Protein 1PKH (pdb70)

Organism: Methanocaldococcus jannaschii (strain ATCC 43067 / DSM 2661 / JAL-1 / JCM 10045 / NBRC 100440) (NCBI:txid243232)

Sequence (357 aa):
MILSDKDIIDYVTSKRIIIKPFNKDFVGPCSYDVTLGDEFIIYDDEVYDLSKELNYKRIKIKNSILVCPLNYNLTEEKINYFKEKYNVDYVVEGGVLGTTNEYIELPNDISAQYQGRSSLGRVFLTSHQTAGWIDAGFKGKITLEIVAFDKPVILYKNQRIGQLIFSKLLSPADVGYSERKTMILSDKDIIDYVTSKRIIIKPFNKDFVGPCSYDVTLGDEFIIYDDEVYDLSKELNYKRIKIKNSILVCPLNYNLTEEKINYFKEKYNVDYVVEGGVLGTTNEYIELPNDISAQYQGRSSLGRVFLTSHQTAGWIDAGFKGKITLEIVAFDKPVILYKNQRIGQLIFSKLLSPADV

InterPro domains:
  IPR011962 dCTP deaminase [MF_00146] (1-196)
  IPR011962 dCTP deaminase [PF22769] (2-168)
  IPR011962 dCTP deaminase [TIGR02274] (2-195)
  IPR033704 dUTPase, trimeric [cd07557] (96-166)
  IPR036157 dUTPase-like superfamily [G3DSA:2.70.40.10] (1-175)
  IPR036157 dUTPase-like superfamily [SSF51283] (1-173)

Foldseek 3Di:
DWDALVRVVVCCVVVQKPKPPDDSVQHDGGWGWWWWAQKKKDFDDPDDDPVDDTHIDMDGWPKKEKEFEPPPDDDPVVFVVCCVPVVGRYYDYHKMKTWTPIKMFAAQFKKKAKFWDPVCVVQQWGQDDDRRIDHGGDTTIDMTIIHHDDGIDMDTHTHGTIIIIMDTHPDGDPSPDDDDDD/DWDALVRVVVCCVVVQKPKPPDDSVQHDGGWGFWWWAQKKKAFDDPDDDVVDDTHIDMDGFDWKEKEFEAPPPDDPVNQVVCCVVVVGDYYYYFKMKTWTPIWMFHAQFKKKAKFWDPVCVVQQWGFDPDRGIDHHGDTTIDITIIHHDDGIDMDTHTDGTIIIIMDTHPDGDPD

CATH classification: 2.70.40.10

GO terms:
  GO:0033973 dCTP deaminase (dUMP-forming) activity (F, EXP)

B-factor: mean 23.16, std 14.3, range [9.72, 116.01]

Solvent-accessible surface area: 20310 Å² total; per-residue (Å²): 183,99,6,36,62,160,54,0,41,86,20,24,106,70,145,109,1,24,7,106,78,67,54,138,106,25,27,20,108,64,19,0,25,0,11,0,2,38,73,1,40,38,80,84,54,176,102,131,63,123,79,121,124,23,90,98,103,133,23,134,1,144,75,4,0,6,0,0,18,124,116,68,114,35,70,135,127,71,49,88,92,13,84,149,114,100,126,6,23,89,12,18,55,3,50,3,34,6,38,0,44,1,47,0,45,8,29,69,24,0,16,0,44,3,80,29,76,93,62,19,37,203,68,114,5,39,2,42,94,99,73,7,131,25,116,13,24,34,101,0,100,9,74,0,56,0,27,1,122,84,138,31,17,47,0,105,73,81,40,88,0,1,26,0,23,0,21,64,58,184,68,99,35,93,61,5,57,40,85,104,120,175,182,104,6,39,52,160,54,0,77,88,20,24,103,69,146,108,1,25,9,125,91,74,61,151,100,30,26,20,110,62,18,0,28,0,10,0,2,36,54,2,34,30,74,60,64,176,102,137,54,154,97,132,149,46,76,90,50,97,1,86,3,103,82,4,0,5,0,0,20,123,117,73,115,34,77,80,91,43,46,22,74,12,66,127,44,74,118,7,22,35,12,13,57,3,50,3,36,6,31,0,42,3,69,0,46,9,29,70,24,0,15,0,43,3,86,25,88,66,38,17,39,171,73,110,5,41,2,39,90,94,73,7,137,20,114,11,24,66,136,14,108,9,75,0,45,0,28,2,124,79,142,35,15,46,0,116,72,82,32,90,0,0,30,0,27,0,18,70,57,182,68,91,36,145,136

Nearest PDB structures (foldseek):
  1pkh-assembly1_A  TM=1.006E+00  e=1.462E-35  Methanocaldococcus jannaschii
  2hxd-assembly1_A  TM=9.697E-01  e=2.148E-31  Methanocaldococcus jannaschii
  3gf0-assembly1_A  TM=9.667E-01  e=1.439E-29  Methanocaldococcus jannaschii
  4xjc-assembly2_D  TM=8.526E-01  e=1.540E-14  Halalkalibacterium halodurans C-125
  4xjc-assembly2_F  TM=8.675E-01  e=6.965E-14  Halalkalibacterium halodurans C-125

Radius of gyration: 27.19 Å; Cα contacts (8 Å, |Δi|>4): 817; chains: 2; bounding box: 79×61×50 Å

Secondary structure (DSSP, 8-state):
-BPPHHHHHHHHHTTSSEEES--GGGB-SS-EEEEB-SEEEEE--SS--TTSPPPEEEEE-SSEEEEEPTT----HHHHHHHHHHH--SEEEES-EEEEEEEEEE--TTEEEEEEE-HHHHTTTEES-SS--EE-TT-EEEEEEEEEESSS-EEEETT-EEEEEEEEE-SS----SEEEE--/-BPPHHHHHHHHHTTSSEEES--GGGEETTEEEEEB-SEEEEE-SSS--TTSPPPEEEEEESSEEEEEPTT----HHHHHHHHHHH--SEEEES-EEEEEEEEEE--TTEEEEEEE-HHHHTTTEES-SS--EE-TT-EEEEEEEEEESSS-EEEETT-EEEEEEEEE-SS----

Structure (mmCIF, N/CA/C/O backbone):
data_1PKH
#
_entry.id   1PKH
#
_cell.length_a   110.700
_cell.length_b   110.700
_cell.length_c   110.700
_cell.angle_alpha   90.00
_cell.angle_beta   90.00
_cell.angle_gamma   90.00
#
_symmetry.space_group_name_H-M   'P 21 3'
#
loop_
_entity.id
_entity.type
_entity.pdbx_description
1 polymer 'Bifunctional deaminase/diphosphatase'
2 non-polymer 1,2-ETHANEDIOL
3 water water
#
loop_
_atom_site.group_PDB
_atom_site.id
_atom_site.type_symbol
_atom_site.label_atom_id
_atom_site.label_alt_id
_atom_site.label_comp_id
_atom_site.label_asym_id
_atom_site.label_entity_id
_atom_site.label_seq_id
_atom_site.pdbx_PDB_ins_code
_atom_site.Cartn_x
_atom_site.Cartn_y
_atom_site.Cartn_z
_atom_site.occupancy
_atom_site.B_iso_or_equiv
_atom_site.auth_seq_id
_atom_site.auth_comp_id
_atom_site.auth_asym_id
_atom_site.auth_atom_id
_atom_site.pdbx_PDB_model_num
ATOM 1 N N . MET A 1 1 ? 31.176 79.371 26.481 1.00 21.81 1 MET A N 1
ATOM 2 C CA . MET A 1 1 ? 30.513 78.141 26.869 1.00 16.65 1 MET A CA 1
ATOM 3 C C . MET A 1 1 ? 30.490 78.090 28.404 1.00 15.06 1 MET A C 1
ATOM 4 O O . MET A 1 1 ? 31.455 78.412 29.103 1.00 14.94 1 MET A O 1
ATOM 9 N N . ILE A 1 2 ? 29.347 77.663 28.906 1.00 12.09 2 ILE A N 1
ATOM 10 C CA . ILE A 1 2 ? 29.101 77.610 30.347 1.00 12.38 2 ILE A CA 1
ATOM 11 C C . ILE A 1 2 ? 29.623 76.299 30.914 1.00 10.87 2 ILE A C 1
ATOM 12 O O . ILE A 1 2 ? 29.356 75.219 30.368 1.00 11.95 2 ILE A O 1
ATOM 17 N N . LEU A 1 3 ? 30.375 76.369 32.000 1.00 9.94 3 LEU A N 1
ATOM 18 C CA . LEU A 1 3 ? 30.880 75.156 32.632 1.00 11.72 3 LEU A CA 1
ATOM 19 C C . LEU A 1 3 ? 29.751 74.301 33.207 1.00 11.17 3 LEU A C 1
ATOM 20 O O . LEU A 1 3 ? 28.856 74.756 33.898 1.00 11.19 3 LEU A O 1
ATOM 25 N N . SER A 1 4 ? 29.771 73.003 32.861 1.00 10.45 4 SER A N 1
ATOM 26 C CA . SER A 1 4 ? 28.908 72.070 33.524 1.00 10.52 4 SER A CA 1
ATOM 27 C C . SER A 1 4 ? 29.423 71.640 34.909 1.00 12.19 4 SER A C 1
ATOM 28 O O . SER A 1 4 ? 30.543 71.968 35.299 1.00 11.75 4 SER A O 1
ATOM 31 N N . ASP A 1 5 ? 28.565 70.886 35.616 1.00 11.92 5 ASP A N 1
ATOM 32 C CA . ASP A 1 5 ? 28.995 70.287 36.889 1.00 13.25 5 ASP A CA 1
ATOM 33 C C . ASP A 1 5 ? 30.373 69.620 36.809 1.00 11.71 5 ASP A C 1
ATOM 34 O O . ASP A 1 5 ? 31.230 69.762 37.675 1.00 13.05 5 ASP A O 1
ATOM 39 N N . LYS A 1 6 ? 30.591 68.830 35.743 1.00 13.09 6 LYS A N 1
ATOM 40 C CA . LYS A 1 6 ? 31.804 68.052 35.523 1.00 16.18 6 LYS A CA 1
ATOM 41 C C . LYS A 1 6 ? 32.999 68.995 35.454 1.00 11.70 6 LYS A C 1
ATOM 42 O O . LYS A 1 6 ? 34.064 68.778 36.025 1.00 13.08 6 LYS A O 1
ATOM 48 N N . ASP A 1 7 ? 32.832 70.118 34.759 1.00 11.67 7 ASP A N 1
ATOM 49 C CA . ASP A 1 7 ? 33.863 71.119 34.577 1.00 10.20 7 ASP A CA 1
ATOM 50 C C . ASP A 1 7 ? 34.155 71.846 35.873 1.00 10.85 7 ASP A C 1
ATOM 51 O O . ASP A 1 7 ? 35.301 72.100 36.258 1.00 12.37 7 ASP A O 1
ATOM 56 N N . ILE A 1 8 ? 33.076 72.268 36.582 1.00 11.59 8 ILE A N 1
ATOM 57 C CA . ILE A 1 8 ? 33.279 72.931 37.861 1.00 11.97 8 ILE A CA 1
ATOM 58 C C . ILE A 1 8 ? 34.105 72.049 38.796 1.00 12.06 8 ILE A C 1
ATOM 59 O O . ILE A 1 8 ? 35.048 72.520 39.424 1.00 12.56 8 ILE A O 1
ATOM 64 N N . ILE A 1 9 ? 33.746 70.766 38.877 1.00 12.58 9 ILE A N 1
ATOM 65 C CA . ILE A 1 9 ? 34.511 69.889 39.751 1.00 12.53 9 ILE A CA 1
ATOM 66 C C . ILE A 1 9 ? 35.949 69.791 39.320 1.00 12.40 9 ILE A C 1
ATOM 67 O O . ILE A 1 9 ? 36.860 69.851 40.147 1.00 13.69 9 ILE A O 1
ATOM 72 N N . ASP A 1 10 ? 36.219 69.649 38.035 1.00 12.53 10 ASP A N 1
ATOM 73 C CA . ASP A 1 10 ? 37.598 69.612 37.550 1.00 13.21 10 ASP A CA 1
ATOM 74 C C . ASP A 1 10 ? 38.384 70.861 37.918 1.00 12.22 10 ASP A C 1
ATOM 75 O O . ASP A 1 10 ? 39.513 70.812 38.442 1.00 12.71 10 ASP A O 1
ATOM 80 N N . TYR A 1 11 ? 37.811 72.038 37.658 1.00 10.82 11 TYR A N 1
ATOM 81 C CA . TYR A 1 11 ? 38.523 73.268 37.883 1.00 11.35 11 TYR A CA 1
ATOM 82 C C . TYR A 1 11 ? 38.727 73.508 39.370 1.00 11.90 11 TYR A C 1
ATOM 83 O O . TYR A 1 11 ? 39.727 74.102 39.725 1.00 12.51 11 TYR A O 1
ATOM 92 N N . VAL A 1 12 ? 37.807 73.091 40.214 1.00 11.18 12 VAL A N 1
ATOM 93 C CA . VAL A 1 12 ? 38.056 73.211 41.661 1.00 12.01 12 VAL A CA 1
ATOM 94 C C . VAL A 1 12 ? 39.121 72.224 42.101 1.00 12.35 12 VAL A C 1
ATOM 95 O O . VAL A 1 12 ? 39.994 72.585 42.903 1.00 14.03 12 VAL A O 1
ATOM 99 N N . THR A 1 13 ? 39.088 71.004 41.589 1.00 11.21 13 THR A N 1
ATOM 100 C CA . THR A 1 13 ? 40.080 69.999 41.970 1.00 12.43 13 THR A CA 1
ATOM 101 C C . THR A 1 13 ? 41.490 70.447 41.689 1.00 12.68 13 THR A C 1
ATOM 102 O O . THR A 1 13 ? 42.417 70.281 42.511 1.00 15.88 13 THR A O 1
ATOM 106 N N . SER A 1 14 ? 41.751 71.055 40.552 1.00 11.41 14 SER A N 1
ATOM 107 C CA . SER A 1 14 ? 43.084 71.497 40.155 1.00 13.23 14 SER A CA 1
ATOM 108 C C . SER A 1 14 ? 43.417 72.900 40.618 1.00 13.21 14 SER A C 1
ATOM 109 O O . SER A 1 14 ? 44.488 73.425 40.296 1.00 14.34 14 SER A O 1
ATOM 112 N N . LYS A 1 15 ? 42.518 73.525 41.383 1.00 12.67 15 LYS A N 1
ATOM 113 C CA . LYS A 1 15 ? 42.748 74.877 41.883 1.00 14.32 15 LYS A CA 1
ATOM 114 C C . LYS A 1 15 ? 42.801 75.944 40.803 1.00 12.54 15 LYS A C 1
ATOM 115 O O . LYS A 1 15 ? 43.320 77.042 40.981 1.00 16.38 15 LYS A O 1
ATOM 121 N N . ARG A 1 16 ? 42.180 75.656 39.656 1.00 11.67 16 ARG A N 1
ATOM 122 C CA . ARG A 1 16 ? 41.985 76.673 38.628 1.00 10.98 16 ARG A CA 1
ATOM 123 C C . ARG A 1 16 ? 40.923 77.684 39.040 1.00 12.37 16 ARG A C 1
ATOM 124 O O . ARG A 1 16 ? 41.094 78.877 38.810 1.00 14.08 16 ARG A O 1
ATOM 132 N N . ILE A 1 17 ? 39.851 77.180 39.679 1.00 13.09 17 ILE A N 1
ATOM 133 C CA . ILE A 1 17 ? 38.881 78.055 40.334 1.00 12.20 17 ILE A CA 1
ATOM 134 C C . ILE A 1 17 ? 38.944 77.722 41.825 1.00 13.04 17 ILE A C 1
ATOM 135 O O . ILE A 1 17 ? 38.741 76.564 42.179 1.00 14.24 17 ILE A O 1
ATOM 140 N N . ILE A 1 18 ? 39.226 78.744 42.620 1.00 12.37 18 ILE A N 1
ATOM 141 C CA . ILE A 1 18 ? 39.216 78.569 44.071 1.00 13.65 18 ILE A CA 1
ATOM 142 C C . ILE A 1 18 ? 37.823 78.853 44.594 1.00 12.12 18 ILE A C 1
ATOM 143 O O . ILE A 1 18 ? 37.216 79.875 44.229 1.00 12.04 18 ILE A O 1
ATOM 148 N N . ILE A 1 19 ? 37.285 78.012 45.455 1.00 12.54 19 ILE A N 1
ATOM 149 C CA . ILE A 1 19 ? 36.041 78.245 46.189 1.00 12.90 19 ILE A CA 1
ATOM 150 C C . ILE A 1 19 ? 36.277 77.793 47.637 1.00 15.08 19 ILE A C 1
ATOM 151 O O . ILE A 1 19 ? 36.526 76.598 47.829 1.00 15.55 19 ILE A O 1
ATOM 156 N N . LYS A 1 20 ? 36.201 78.722 48.590 1.00 14.04 20 LYS A N 1
ATOM 157 C CA . LYS A 1 20 ? 36.507 78.431 49.992 1.00 13.40 20 LYS A CA 1
ATOM 158 C C . LYS A 1 20 ? 35.396 78.982 50.857 1.00 12.73 20 LYS A C 1
ATOM 159 O O . LYS A 1 20 ? 35.179 80.204 50.847 1.00 15.52 20 LYS A O 1
ATOM 165 N N . PRO A 1 21 ? 34.642 78.200 51.625 1.00 14.58 21 PRO A N 1
ATOM 166 C CA . PRO A 1 21 ? 34.625 76.744 51.654 1.00 14.50 21 PRO A CA 1
ATOM 167 C C . PRO A 1 21 ? 33.967 76.179 50.411 1.00 15.23 21 PRO A C 1
ATOM 168 O O . PRO A 1 21 ? 33.098 76.861 49.834 1.00 17.14 21 PRO A O 1
ATOM 172 N N . PHE A 1 22 ? 34.308 74.998 49.988 1.00 15.07 22 PHE A N 1
ATOM 173 C CA . PHE A 1 22 ? 33.737 74.245 48.909 1.00 14.11 22 PHE A CA 1
ATOM 174 C C . PHE A 1 22 ? 32.876 73.096 49.444 1.00 19.07 22 PHE A C 1
ATOM 175 O O . PHE A 1 22 ? 33.323 72.339 50.319 1.00 17.47 22 PHE A O 1
ATOM 183 N N . ASN A 1 23 ? 31.689 72.978 48.905 1.00 15.24 23 ASN A N 1
ATOM 184 C CA . ASN A 1 23 ? 30.769 71.900 49.209 1.00 15.13 23 ASN A CA 1
ATOM 185 C C . ASN A 1 23 ? 30.387 71.210 47.913 1.00 15.61 23 ASN A C 1
ATOM 186 O O . ASN A 1 23 ? 29.759 71.844 47.055 1.00 15.05 23 ASN A O 1
ATOM 191 N N . LYS A 1 24 ? 30.734 69.945 47.736 1.00 17.58 24 LYS A N 1
ATOM 192 C CA . LYS A 1 24 ? 30.470 69.325 46.446 1.00 16.30 24 LYS A CA 1
ATOM 193 C C . LYS A 1 24 ? 28.982 69.184 46.178 1.00 17.65 24 LYS A C 1
ATOM 194 O O . LYS A 1 24 ? 28.585 69.153 45.002 1.00 16.63 24 LYS A O 1
ATOM 200 N N . ASP A 1 25 ? 28.149 69.157 47.234 1.00 15.83 25 ASP A N 1
ATOM 201 C CA . ASP A 1 25 ? 26.724 69.049 46.987 1.00 16.64 25 ASP A CA 1
ATOM 202 C C . ASP A 1 25 ? 26.084 70.348 46.543 1.00 14.87 25 ASP A C 1
ATOM 203 O O . ASP A 1 25 ? 24.909 70.404 46.210 1.00 17.18 25 ASP A O 1
ATOM 208 N N . PHE A 1 26 ? 26.882 71.436 46.461 1.00 13.96 26 PHE A N 1
ATOM 209 C CA . PHE A 1 26 ? 26.397 72.705 45.967 1.00 12.62 26 PHE A CA 1
ATOM 210 C C . PHE A 1 26 ? 26.652 72.881 44.457 1.00 11.89 26 PHE A C 1
ATOM 211 O O . PHE A 1 26 ? 26.232 73.888 43.866 1.00 12.66 26 PHE A O 1
ATOM 219 N N . VAL A 1 27 ? 27.291 71.893 43.825 1.00 12.32 27 VAL A N 1
ATOM 220 C CA . VAL A 1 27 ? 27.489 71.903 42.385 1.00 12.65 27 VAL A CA 1
ATOM 221 C C . VAL A 1 27 ? 26.203 71.479 41.687 1.00 12.99 27 VAL A C 1
ATOM 222 O O . VAL A 1 27 ? 25.789 70.324 41.833 1.00 15.35 27 VAL A O 1
ATOM 226 N N . GLY A 1 28 ? 25.572 72.354 40.912 1.00 12.46 28 GLY A N 1
ATOM 227 C CA . GLY A 1 28 ? 24.449 72.003 40.094 1.00 13.61 28 GLY A CA 1
ATOM 228 C C . GLY A 1 28 ? 24.840 71.690 38.682 1.00 12.69 28 GLY A C 1
ATOM 229 O O . GLY A 1 28 ? 26.005 71.603 38.349 1.00 12.96 28 GLY A O 1
ATOM 230 N N . PRO A 1 29 ? 23.859 71.455 37.800 1.00 11.33 29 PRO A N 1
ATOM 231 C CA . PRO A 1 29 ? 24.154 71.073 36.418 1.00 11.03 29 PRO A CA 1
ATOM 232 C C . PRO A 1 29 ? 25.073 72.027 35.710 1.00 12.35 29 PRO A C 1
ATOM 233 O O . PRO A 1 29 ? 25.933 71.620 34.924 1.00 13.84 29 PRO A O 1
ATOM 237 N N . CYS A 1 30 ? 24.919 73.320 35.998 1.00 12.83 30 CYS A N 1
ATOM 238 C CA . CYS A 1 30 ? 25.794 74.335 35.366 1.00 12.22 30 CYS A CA 1
ATOM 239 C C . CYS A 1 30 ? 25.957 75.571 36.214 1.00 10.49 30 CYS A C 1
ATOM 240 O O . CYS A 1 30 ? 26.012 76.689 35.719 1.00 12.68 30 CYS A O 1
ATOM 243 N N . SER A 1 31 ? 26.095 75.388 37.511 1.00 11.80 31 SER A N 1
ATOM 244 C CA . SER A 1 31 ? 26.327 76.474 38.443 1.00 10.69 31 SER A CA 1
ATOM 245 C C . SER A 1 31 ? 26.784 75.940 39.791 1.00 11.97 31 SER A C 1
ATOM 246 O O . SER A 1 31 ? 26.781 74.745 40.021 1.00 13.29 31 SER A O 1
ATOM 249 N N . TYR A 1 32 ? 27.204 76.841 40.666 1.00 12.34 32 TYR A N 1
ATOM 250 C CA . TYR A 1 32 ? 27.644 76.528 42.012 1.00 11.52 32 TYR A CA 1
ATOM 251 C C . TYR A 1 32 ? 26.854 77.374 43.015 1.00 10.85 32 TYR A C 1
ATOM 252 O O . TYR A 1 32 ? 26.885 78.589 42.913 1.00 11.76 32 TYR A O 1
ATOM 261 N N . ASP A 1 33 ? 26.176 76.812 43.982 1.00 10.80 33 ASP A N 1
ATOM 262 C CA . ASP A 1 33 ? 25.392 77.584 44.937 1.00 10.87 33 ASP A CA 1
ATOM 263 C C . ASP A 1 33 ? 26.309 78.214 46.006 1.00 13.08 33 ASP A C 1
ATOM 264 O O . ASP A 1 33 ? 27.219 77.564 46.480 1.00 14.50 33 ASP A O 1
ATOM 269 N N . VAL A 1 34 ? 26.007 79.434 46.372 1.00 11.82 34 VAL A N 1
ATOM 270 C CA . VAL A 1 34 ? 26.687 80.181 47.408 1.00 13.16 34 VAL A CA 1
ATOM 271 C C . VAL A 1 34 ? 25.672 80.503 48.514 1.00 13.76 34 VAL A C 1
ATOM 272 O O . VAL A 1 34 ? 24.469 80.404 48.291 1.00 12.80 34 VAL A O 1
ATOM 276 N N . THR A 1 35 ? 26.215 80.824 49.693 1.00 13.04 35 THR A N 1
ATOM 277 C CA . THR A 1 35 ? 25.433 80.935 50.904 1.00 11.43 35 THR A CA 1
ATOM 278 C C . THR A 1 35 ? 25.662 82.283 51.568 1.00 12.28 35 THR A C 1
ATOM 279 O O . THR A 1 35 ? 26.644 83.001 51.413 1.00 13.24 35 THR A O 1
ATOM 283 N N . LEU A 1 36 ? 24.638 82.667 52.327 1.00 13.78 36 LEU A N 1
ATOM 284 C CA . LEU A 1 36 ? 24.555 83.981 52.936 1.00 13.45 36 LEU A CA 1
ATOM 285 C C . LEU A 1 36 ? 25.332 84.103 54.233 1.00 13.68 36 LEU A C 1
ATOM 286 O O . LEU A 1 36 ? 25.083 83.343 55.180 1.00 15.91 36 LEU A O 1
ATOM 291 N N . GLY A 1 37 ? 26.250 85.036 54.338 1.00 13.40 37 GLY A N 1
ATOM 292 C CA . GLY A 1 37 ? 27.014 85.290 55.539 1.00 14.92 37 GLY A CA 1
ATOM 293 C C . GLY A 1 37 ? 26.145 85.950 56.607 1.00 18.98 37 GLY A C 1
ATOM 294 O O . GLY A 1 37 ? 25.064 86.468 56.335 1.00 15.49 37 GLY A O 1
ATOM 295 N N . ASP A 1 38 ? 26.654 85.952 57.846 1.00 17.45 38 ASP A N 1
ATOM 296 C CA . ASP A 1 38 ? 25.892 86.595 58.910 1.00 15.28 38 ASP A CA 1
ATOM 297 C C . ASP A 1 38 ? 26.207 88.080 59.070 1.00 16.40 38 ASP A C 1
ATOM 298 O O . ASP A 1 38 ? 25.619 88.718 59.963 1.00 19.62 38 ASP A O 1
ATOM 303 N N . GLU A 1 39 ? 27.060 88.721 58.301 1.00 16.24 39 GLU A N 1
ATOM 304 C CA . GLU A 1 39 ? 27.296 90.142 58.463 1.00 18.15 39 GLU A CA 1
ATOM 305 C C . GLU A 1 39 ? 26.698 90.990 57.343 1.00 18.18 39 GLU A C 1
ATOM 306 O O . GLU A 1 39 ? 26.768 90.635 56.170 1.00 17.40 39 GLU A O 1
ATOM 312 N N . PHE A 1 40 ? 26.136 92.114 57.718 1.00 17.77 40 PHE A N 1
ATOM 313 C CA . PHE A 1 40 ? 25.397 93.006 56.850 1.00 15.83 40 PHE A CA 1
ATOM 314 C C . PHE A 1 40 ? 25.830 94.439 57.100 1.00 19.36 40 PHE A C 1
ATOM 315 O O . PHE A 1 40 ? 26.242 94.736 58.235 1.00 22.25 40 PHE A O 1
ATOM 323 N N . ILE A 1 41 ? 25.704 95.259 56.068 1.00 18.80 41 ILE A N 1
ATOM 324 C CA . ILE A 1 41 ? 25.975 96.701 56.158 1.00 17.28 41 ILE A CA 1
ATOM 325 C C . ILE A 1 41 ? 24.757 97.485 55.756 1.00 19.27 41 ILE A C 1
ATOM 326 O O . ILE A 1 41 ? 24.099 97.177 54.749 1.00 19.61 41 ILE A O 1
ATOM 331 N N . ILE A 1 42 ? 24.408 98.507 56.531 1.00 19.52 42 ILE A N 1
ATOM 332 C CA . ILE A 1 42 ? 23.330 99.427 56.251 1.00 20.60 42 ILE A CA 1
ATOM 333 C C . ILE A 1 42 ? 23.929 100.839 56.189 1.00 18.25 42 ILE A C 1
ATOM 334 O O . ILE A 1 42 ? 24.587 101.232 57.154 1.00 23.07 42 ILE A O 1
ATOM 339 N N . TYR A 1 43 ? 23.704 101.528 55.087 1.00 19.51 43 TYR A N 1
ATOM 340 C CA . TYR A 1 43 ? 24.279 102.869 54.948 1.00 17.66 43 TYR A CA 1
ATOM 341 C C . TYR A 1 43 ? 23.494 103.848 55.827 1.00 20.18 43 TYR A C 1
ATOM 342 O O . TYR A 1 43 ? 22.297 103.666 56.084 1.00 22.36 43 TYR A O 1
ATOM 351 N N . ASP A 1 44 ? 24.197 104.881 56.251 1.00 20.06 44 ASP A N 1
ATOM 352 C CA . ASP A 1 44 ? 23.548 105.956 56.997 1.00 29.84 44 ASP A CA 1
ATOM 353 C C . ASP A 1 44 ? 23.866 107.307 56.380 1.00 24.53 44 ASP A C 1
ATOM 354 O O . ASP A 1 44 ? 24.721 108.051 56.890 1.00 32.61 44 ASP A O 1
ATOM 359 N N . ASP A 1 45 ? 23.249 107.657 55.262 1.00 21.84 45 ASP A N 1
ATOM 360 C CA . ASP A 1 45 ? 23.604 108.911 54.589 1.00 23.99 45 ASP A CA 1
ATOM 361 C C . ASP A 1 45 ? 22.325 109.371 53.902 1.00 23.87 45 ASP A C 1
ATOM 362 O O . ASP A 1 45 ? 21.503 108.540 53.513 1.00 23.53 45 ASP A O 1
ATOM 367 N N . GLU A 1 46 ? 22.190 110.688 53.795 1.00 20.33 46 GLU A N 1
ATOM 368 C CA . GLU A 1 46 ? 21.016 111.224 53.135 1.00 20.83 46 GLU A CA 1
ATOM 369 C C . GLU A 1 46 ? 21.011 110.985 51.640 1.00 21.46 46 GLU A C 1
ATOM 370 O O . GLU A 1 46 ? 19.969 110.705 51.031 1.00 20.99 46 GLU A O 1
ATOM 376 N N . VAL A 1 47 ? 22.188 111.132 51.032 1.00 18.50 47 VAL A N 1
ATOM 377 C CA . VAL A 1 47 ? 22.355 110.816 49.614 1.00 15.84 47 VAL A CA 1
ATOM 378 C C . VAL A 1 47 ? 23.693 110.086 49.467 1.00 17.27 47 VAL A C 1
ATOM 379 O O . VAL A 1 47 ? 24.596 110.143 50.303 1.00 19.83 47 VAL A O 1
ATOM 383 N N . TYR A 1 48 ? 23.738 109.322 48.361 1.00 17.17 48 TYR A N 1
ATOM 384 C CA . TYR A 1 48 ? 24.974 108.594 48.049 1.00 16.03 48 TYR A CA 1
ATOM 385 C C . TYR A 1 48 ? 25.740 109.319 46.972 1.00 16.46 48 TYR A C 1
ATOM 386 O O . TYR A 1 48 ? 25.326 109.379 45.802 1.00 16.11 48 TYR A O 1
ATOM 395 N N . ASP A 1 49 ? 26.858 109.895 47.431 1.00 18.67 49 ASP A N 1
ATOM 396 C CA . ASP A 1 49 ? 27.805 110.551 46.531 1.00 19.83 49 ASP A CA 1
ATOM 397 C C . ASP A 1 49 ? 29.071 109.692 46.448 1.00 15.71 49 ASP A C 1
ATOM 398 O O . ASP A 1 49 ? 29.750 109.620 47.488 1.00 19.70 49 ASP A O 1
ATOM 403 N N . LEU A 1 50 ? 29.312 109.069 45.308 1.00 17.59 50 LEU A N 1
ATOM 404 C CA . LEU A 1 50 ? 30.394 108.113 45.174 1.00 19.75 50 LEU A CA 1
ATOM 405 C C . LEU A 1 50 ? 31.769 108.804 45.326 1.00 17.14 50 LEU A C 1
ATOM 406 O O . LEU A 1 50 ? 32.735 108.063 45.560 1.00 15.85 50 LEU A O 1
ATOM 411 N N . SER A 1 51 ? 31.843 110.114 45.234 1.00 18.53 51 SER A N 1
ATOM 412 C CA . SER A 1 51 ? 33.120 110.793 45.537 1.00 17.12 51 SER A CA 1
ATOM 413 C C . SER A 1 51 ? 33.531 110.615 46.976 1.00 17.30 51 SER A C 1
ATOM 414 O O . SER A 1 51 ? 34.741 110.772 47.299 1.00 15.70 51 SER A O 1
ATOM 417 N N . LYS A 1 52 ? 32.604 110.273 47.865 1.00 16.97 52 LYS A N 1
ATOM 418 C CA . LYS A 1 52 ? 32.869 110.071 49.270 1.00 15.76 52 LYS A CA 1
ATOM 419 C C . LYS A 1 52 ? 32.960 108.612 49.725 1.00 17.11 52 LYS A C 1
ATOM 420 O O . LYS A 1 52 ? 32.495 107.697 49.052 1.00 17.66 52 LYS A O 1
ATOM 426 N N . GLU A 1 53 ? 33.534 108.398 50.887 1.00 16.66 53 GLU A N 1
ATOM 427 C CA . GLU A 1 53 ? 33.415 107.160 51.618 1.00 19.58 53 GLU A CA 1
ATOM 428 C C . GLU A 1 53 ? 32.049 107.199 52.317 1.00 21.10 53 GLU A C 1
ATOM 429 O O . GLU A 1 53 ? 31.840 108.093 53.155 1.00 20.60 53 GLU A O 1
ATOM 435 N N . LEU A 1 54 ? 31.134 106.288 52.013 1.00 18.98 54 LEU A N 1
ATOM 436 C CA . LEU A 1 54 ? 29.825 106.410 52.660 1.00 21.57 54 LEU A CA 1
ATOM 437 C C . LEU A 1 54 ? 29.895 105.961 54.108 1.00 19.70 54 LEU A C 1
ATOM 438 O O . LEU A 1 54 ? 30.662 105.124 54.554 1.00 23.55 54 LEU A O 1
ATOM 443 N N . ASN A 1 55 ? 29.021 106.594 54.899 1.00 20.30 55 ASN A N 1
ATOM 444 C CA . ASN A 1 55 ? 28.843 106.179 56.282 1.00 20.04 55 ASN A CA 1
ATOM 445 C C . ASN A 1 55 ? 27.925 104.961 56.382 1.00 16.99 55 ASN A C 1
ATOM 446 O O . ASN A 1 55 ? 26.937 104.859 55.653 1.00 19.21 55 ASN A O 1
ATOM 451 N N . TYR A 1 56 ? 28.211 104.048 57.280 1.00 21.38 56 TYR A N 1
ATOM 452 C CA . TYR A 1 56 ? 27.415 102.824 57.390 1.00 22.11 56 TYR A CA 1
ATOM 453 C C . TYR A 1 56 ? 27.447 102.252 58.801 1.00 24.01 56 TYR A C 1
ATOM 454 O O . TYR A 1 56 ? 28.279 102.668 59.604 1.00 30.22 56 TYR A O 1
ATOM 463 N N . LYS A 1 57 ? 26.557 101.292 59.016 1.00 25.71 57 LYS A N 1
ATOM 464 C CA . LYS A 1 57 ? 26.541 100.469 60.217 1.00 33.66 57 LYS A CA 1
ATOM 465 C C . LYS A 1 57 ? 26.812 99.018 59.823 1.00 27.89 57 LYS A C 1
ATOM 466 O O . LYS A 1 57 ? 26.250 98.620 58.785 1.00 26.35 57 LYS A O 1
ATOM 472 N N . ARG A 1 58 ? 27.582 98.290 60.610 1.00 25.85 58 ARG A N 1
ATOM 473 C CA . ARG A 1 58 ? 27.722 96.853 60.421 1.00 25.75 58 ARG A CA 1
ATOM 474 C C . ARG A 1 58 ? 26.845 96.123 61.445 1.00 37.11 58 ARG A C 1
ATOM 475 O O . ARG A 1 58 ? 26.681 96.485 62.620 1.00 33.72 58 ARG A O 1
ATOM 483 N N . ILE A 1 59 ? 26.220 95.034 61.018 1.00 24.20 59 ILE A N 1
ATOM 484 C CA . ILE A 1 59 ? 25.486 94.211 61.973 1.00 26.97 59 ILE A CA 1
ATOM 485 C C . ILE A 1 59 ? 25.854 92.748 61.723 1.00 31.52 59 ILE A C 1
ATOM 486 O O . ILE A 1 59 ? 26.256 92.400 60.615 1.00 22.20 59 ILE A O 1
ATOM 491 N N . LYS A 1 60 ? 25.728 91.946 62.772 1.00 24.31 60 LYS A N 1
ATOM 492 C CA . LYS A 1 60 ? 25.880 90.494 62.677 1.00 21.42 60 LYS A CA 1
ATOM 493 C C . LYS A 1 60 ? 24.675 89.813 63.291 1.00 24.05 60 LYS A C 1
ATOM 494 O O . LYS A 1 60 ? 24.344 90.010 64.467 1.00 27.72 60 LYS A O 1
ATOM 500 N N . ILE A 1 61 ? 23.979 89.006 62.487 1.00 19.04 61 ILE A N 1
ATOM 501 C CA . ILE A 1 61 ? 22.823 88.297 62.970 1.00 18.78 61 ILE A CA 1
ATOM 502 C C . ILE A 1 61 ? 23.228 86.951 63.562 1.00 23.61 61 ILE A C 1
ATOM 503 O O . ILE A 1 61 ? 24.106 86.245 63.063 1.00 21.22 61 ILE A O 1
ATOM 508 N N . LYS A 1 62 ? 22.520 86.604 64.655 1.00 21.85 62 LYS A N 1
ATOM 509 C CA . LYS A 1 62 ? 22.795 85.273 65.190 1.00 27.34 62 LYS A CA 1
ATOM 510 C C . LYS A 1 62 ? 22.127 84.210 64.323 1.00 19.49 62 LYS A C 1
ATOM 511 O O . LYS A 1 62 ? 22.696 83.148 64.148 1.00 23.81 62 LYS A O 1
ATOM 517 N N . ASN A 1 63 ? 20.936 84.493 63.760 1.00 18.80 63 ASN A N 1
ATOM 518 C CA . ASN A 1 63 ? 20.346 83.481 62.872 1.00 25.08 63 ASN A CA 1
ATOM 519 C C . ASN A 1 63 ? 19.549 84.038 61.686 1.00 19.92 63 ASN A C 1
ATOM 520 O O . ASN A 1 63 ? 19.602 83.435 60.594 1.00 20.00 63 ASN A O 1
ATOM 525 N N . SER A 1 64 ? 18.820 85.116 61.816 1.00 16.69 64 SER A N 1
ATOM 526 C CA . SER A 1 64 ? 17.895 85.500 60.750 1.00 17.58 64 SER A CA 1
ATOM 527 C C . SER A 1 64 ? 17.601 86.981 60.760 1.00 18.72 64 SER A C 1
ATOM 528 O O . SER A 1 64 ? 17.716 87.673 61.775 1.00 19.45 64 SER A O 1
ATOM 531 N N . ILE A 1 65 ? 17.203 87.495 59.583 1.00 16.99 65 ILE A N 1
ATOM 532 C CA . ILE A 1 65 ? 16.946 88.905 59.346 1.00 14.99 65 ILE A CA 1
ATOM 533 C C . ILE A 1 65 ? 15.656 89.044 58.552 1.00 15.94 65 ILE A C 1
ATOM 534 O O . ILE A 1 65 ? 15.403 88.251 57.654 1.00 15.81 65 ILE A O 1
ATOM 539 N N . LEU A 1 66 ? 14.797 90.017 58.867 1.00 15.72 66 LEU A N 1
ATOM 540 C CA . LEU A 1 66 ? 13.639 90.351 58.081 1.00 16.26 66 LEU A CA 1
ATOM 541 C C . LEU A 1 66 ? 13.964 91.569 57.217 1.00 16.49 66 LEU A C 1
ATOM 542 O O . LEU A 1 66 ? 14.294 92.625 57.763 1.00 17.88 66 LEU A O 1
ATOM 547 N N . VAL A 1 67 ? 13.924 91.415 55.901 1.00 13.69 67 VAL A N 1
ATOM 548 C CA . VAL A 1 67 ? 14.194 92.496 54.965 1.00 14.68 67 VAL A CA 1
ATOM 549 C C . VAL A 1 67 ? 12.892 92.999 54.370 1.00 13.54 67 VAL A C 1
ATOM 550 O O . VAL A 1 67 ? 12.174 92.303 53.667 1.00 14.03 67 VAL A O 1
ATOM 554 N N . CYS A 1 68 ? 12.585 94.270 54.652 1.00 17.03 68 CYS A N 1
ATOM 555 C CA . CYS A 1 68 ? 11.333 94.906 54.284 1.00 15.92 68 CYS A CA 1
ATOM 556 C C . CYS A 1 68 ? 11.558 95.811 53.068 1.00 16.19 68 CYS A C 1
ATOM 557 O O . CYS A 1 68 ? 12.675 96.371 52.966 1.00 15.18 68 CYS A O 1
ATOM 560 N N . PRO A 1 69 ? 10.548 95.951 52.220 1.00 14.19 69 PRO A N 1
ATOM 561 C CA . PRO A 1 69 ? 10.652 96.903 51.109 1.00 16.94 69 PRO A CA 1
ATOM 562 C C . PRO A 1 69 ? 10.911 98.305 51.655 1.00 17.56 69 PRO A C 1
ATOM 563 O O . PRO A 1 69 ? 10.628 98.643 52.795 1.00 18.22 69 PRO A O 1
ATOM 567 N N . LEU A 1 70 ? 11.503 99.133 50.801 1.00 18.36 70 LEU A N 1
ATOM 568 C CA . LEU A 1 70 ? 11.676 100.536 51.053 1.00 19.16 70 LEU 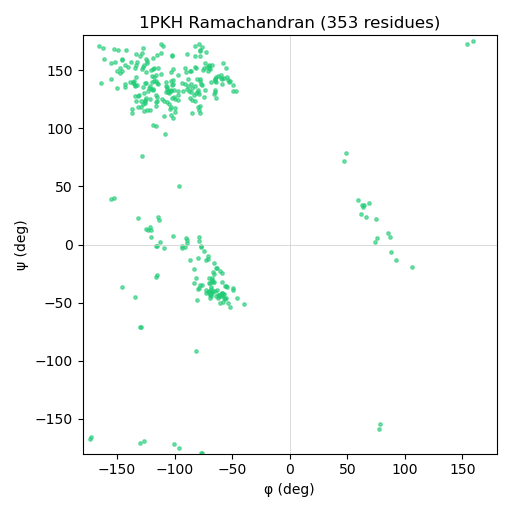A CA 1
ATOM 569 C C . LEU A 1 70 ? 10.322 101.189 51.386 1.00 24.10 70 LEU A C 1
ATOM 570 O O . LEU A 1 70 ? 9.313 100.790 50.822 1.00 22.18 70 LEU A O 1
ATOM 575 N N . ASN A 1 71 ? 10.383 102.148 52.299 1.00 25.67 71 ASN A N 1
ATOM 576 C CA . ASN A 1 71 ? 9.217 102.948 52.676 1.00 27.72 71 ASN A CA 1
ATOM 577 C C . ASN A 1 71 ? 8.233 102.048 53.413 1.00 31.29 71 ASN A C 1
ATOM 578 O O . ASN A 1 71 ? 7.014 102.139 53.288 1.00 30.27 71 ASN A O 1
ATOM 583 N N . TYR A 1 72 ? 8.791 101.117 54.197 1.00 33.42 72 TYR A N 1
ATOM 584 C CA . TYR A 1 72 ? 7.892 100.230 54.955 1.00 30.45 72 TYR A CA 1
ATOM 585 C C . TYR A 1 72 ? 7.537 100.922 56.264 1.00 38.35 72 TYR A C 1
ATOM 586 O O . TYR A 1 72 ? 6.609 100.542 56.981 1.00 55.63 72 TYR A O 1
ATOM 595 N N . ASN A 1 73 ? 8.287 101.971 56.567 1.00 46.35 73 ASN A N 1
ATOM 596 C CA . ASN A 1 73 ? 8.164 102.834 57.726 1.00 43.15 73 ASN A CA 1
ATOM 597 C C . ASN A 1 73 ? 8.063 102.015 59.018 1.00 45.65 73 ASN A C 1
ATOM 598 O O . ASN A 1 73 ? 6.972 101.837 59.559 1.00 47.28 73 ASN A O 1
ATOM 603 N N . LEU A 1 74 ? 9.241 101.578 59.423 1.00 37.90 74 LEU A N 1
ATOM 604 C CA . LEU A 1 74 ? 9.517 100.758 60.583 1.00 31.12 74 LEU A CA 1
ATOM 605 C C . LEU A 1 74 ? 9.670 101.554 61.866 1.00 41.54 74 LEU A C 1
ATOM 606 O O . LEU A 1 74 ? 10.609 102.318 62.074 1.00 57.27 74 LEU A O 1
ATOM 611 N N . THR A 1 75 ? 8.721 101.363 62.773 1.00 40.14 75 THR A N 1
ATOM 612 C CA . THR A 1 75 ? 8.869 102.015 64.072 1.00 38.63 75 THR A CA 1
ATOM 613 C C . THR A 1 75 ? 9.351 100.963 65.060 1.00 43.44 75 THR A C 1
ATOM 614 O O . THR A 1 75 ? 9.212 99.766 64.776 1.00 43.98 75 THR A O 1
ATOM 618 N N . GLU A 1 76 ? 9.896 101.409 66.186 1.00 39.25 76 GLU A N 1
ATOM 619 C CA . GLU A 1 76 ? 10.293 100.491 67.246 1.00 35.50 76 GLU A CA 1
ATOM 620 C C . GLU A 1 76 ? 9.149 99.535 67.554 1.00 39.06 76 GLU A C 1
ATOM 621 O O . GLU A 1 76 ? 9.265 98.337 67.816 1.00 38.18 76 GLU A O 1
ATOM 627 N N . GLU A 1 77 ? 7.906 100.032 67.507 1.00 36.85 77 GLU A N 1
ATOM 628 C CA . GLU A 1 77 ? 6.832 99.081 67.829 1.00 41.29 77 GLU A CA 1
ATOM 629 C C . GLU A 1 77 ? 6.696 97.987 66.766 1.00 31.56 77 GLU A C 1
ATOM 630 O O . GLU A 1 77 ? 6.509 96.833 67.147 1.00 30.76 77 GLU A O 1
ATOM 636 N N . LYS A 1 78 ? 6.774 98.285 65.483 1.00 36.63 78 LYS A N 1
ATOM 637 C CA . LYS A 1 78 ? 6.669 97.332 64.390 1.00 29.41 78 LYS A CA 1
ATOM 638 C C . LYS A 1 78 ? 7.874 96.395 64.420 1.00 23.07 78 LYS A C 1
ATOM 639 O O . LYS A 1 78 ? 7.695 95.199 64.221 1.00 26.70 78 LYS A O 1
ATOM 645 N N . ILE A 1 79 ? 9.046 96.937 64.715 1.00 25.18 79 ILE A N 1
ATOM 646 C CA . ILE A 1 79 ? 10.225 96.084 64.819 1.00 27.38 79 ILE A CA 1
ATOM 647 C C . ILE A 1 79 ? 10.046 95.055 65.915 1.00 32.25 79 ILE A C 1
ATOM 648 O O . ILE A 1 79 ? 10.245 93.859 65.722 1.00 26.46 79 ILE A O 1
ATOM 653 N N . ASN A 1 80 ? 9.649 95.495 67.113 1.00 27.19 80 ASN A N 1
ATOM 654 C CA . ASN A 1 80 ? 9.485 94.442 68.121 1.00 24.40 80 ASN A CA 1
ATOM 655 C C . ASN A 1 80 ? 8.371 93.467 67.809 1.00 26.24 80 ASN A C 1
ATOM 656 O O . ASN A 1 80 ? 8.392 92.283 68.141 1.00 28.59 80 ASN A O 1
ATOM 661 N N . TYR A 1 81 ? 7.337 93.972 67.150 1.00 28.50 81 TYR A N 1
ATOM 662 C CA . TYR A 1 81 ? 6.277 93.107 66.661 1.00 26.13 81 TYR A CA 1
ATOM 663 C C . TYR A 1 81 ? 6.836 91.947 65.839 1.00 28.61 81 TYR A C 1
ATOM 664 O O . TYR A 1 81 ? 6.548 90.764 66.040 1.00 26.87 81 TYR A O 1
ATOM 673 N N . PHE A 1 82 ? 7.643 92.315 64.836 1.00 24.98 82 PHE A N 1
ATOM 674 C CA . PHE A 1 82 ? 8.157 91.304 63.917 1.00 24.90 82 PHE A CA 1
ATOM 675 C C . PHE A 1 82 ? 9.139 90.376 64.612 1.00 19.15 82 PHE A C 1
ATOM 676 O O . PHE A 1 82 ? 9.220 89.179 64.411 1.00 23.81 82 PHE A O 1
ATOM 684 N N . LYS A 1 83 ? 9.942 90.990 65.486 1.00 24.96 83 LYS A N 1
ATOM 685 C CA . LYS A 1 83 ? 10.962 90.198 66.180 1.00 25.25 83 LYS A CA 1
ATOM 686 C C . LYS A 1 83 ? 10.268 89.146 67.024 1.00 24.18 83 LYS A C 1
ATOM 687 O O . LYS A 1 83 ? 10.620 87.978 67.081 1.00 25.08 83 LYS A O 1
ATOM 693 N N . GLU A 1 84 ? 9.206 89.621 67.686 1.00 29.36 84 GLU A N 1
ATOM 694 C CA . GLU A 1 84 ? 8.501 88.685 68.564 1.00 32.47 84 GLU A CA 1
ATOM 695 C C . GLU A 1 84 ? 7.806 87.618 67.738 1.00 35.16 84 GLU A C 1
ATOM 696 O O . GLU A 1 84 ? 7.853 86.422 68.024 1.00 38.51 84 GLU A O 1
ATOM 702 N N . LYS A 1 85 ? 7.151 88.047 66.662 1.00 28.15 85 LYS A N 1
ATOM 703 C CA . LYS A 1 85 ? 6.280 87.099 65.965 1.00 26.42 85 LYS A CA 1
ATOM 704 C C . LYS A 1 85 ? 7.055 86.135 65.100 1.00 26.58 85 LYS A C 1
ATOM 705 O O . LYS A 1 85 ? 6.734 84.961 64.890 1.00 25.20 85 LYS A O 1
ATOM 711 N N . TYR A 1 86 ? 8.150 86.652 64.513 1.00 28.38 86 TYR A N 1
ATOM 712 C CA . TYR A 1 86 ? 8.815 85.777 63.534 1.00 27.29 86 TYR A CA 1
ATOM 713 C C . TYR A 1 86 ? 10.179 85.334 64.017 1.00 23.92 86 TYR A C 1
ATOM 714 O O . TYR A 1 86 ? 10.912 84.629 63.312 1.00 27.58 86 TYR A O 1
ATOM 723 N N . ASN A 1 87 ? 10.551 85.747 65.217 1.00 24.25 87 ASN A N 1
ATOM 724 C CA . ASN A 1 87 ? 11.819 85.355 65.822 1.00 22.53 87 ASN A CA 1
ATOM 725 C C . ASN A 1 87 ? 13.052 85.746 65.019 1.00 26.53 87 ASN A C 1
ATOM 726 O O . ASN A 1 87 ? 13.996 84.961 64.970 1.00 29.79 87 ASN A O 1
ATOM 731 N N . VAL A 1 88 ? 13.037 86.930 64.408 1.00 23.49 88 VAL A N 1
ATOM 732 C CA . VAL A 1 88 ? 14.189 87.429 63.658 1.00 22.49 88 VAL A CA 1
ATOM 733 C C . VAL A 1 88 ? 15.091 88.256 64.571 1.00 25.04 88 VAL A C 1
ATOM 734 O O . VAL A 1 88 ? 14.621 88.846 65.556 1.00 26.85 88 VAL A O 1
ATOM 738 N N . ASP A 1 89 ? 16.376 88.317 64.286 1.00 22.87 89 ASP A N 1
ATOM 739 C CA . ASP A 1 89 ? 17.354 89.060 65.079 1.00 25.84 89 ASP A CA 1
ATOM 740 C C . ASP A 1 89 ? 17.392 90.544 64.761 1.00 23.66 89 ASP A C 1
ATOM 741 O O . ASP A 1 89 ? 17.733 91.360 65.636 1.00 24.77 89 ASP A O 1
ATOM 746 N N . TYR A 1 90 ? 17.053 90.879 63.527 1.00 18.76 90 TYR A N 1
ATOM 747 C CA . TYR A 1 90 ? 17.115 92.235 63.013 1.00 21.23 90 TYR A CA 1
ATOM 748 C C . TYR A 1 90 ? 16.009 92.462 61.986 1.00 24.01 90 TYR A C 1
ATOM 749 O O . TYR A 1 90 ? 15.677 91.506 61.281 1.00 20.23 90 TYR A O 1
ATOM 758 N N . VAL A 1 91 ? 15.487 93.685 61.916 1.00 21.02 91 VAL A N 1
ATOM 759 C CA . VAL A 1 91 ? 14.484 94.093 60.951 1.00 18.17 91 VAL A CA 1
ATOM 760 C C . VAL A 1 91 ? 14.967 95.316 60.203 1.00 23.19 91 VAL A C 1
ATOM 761 O O . VAL A 1 91 ? 15.259 96.314 60.853 1.00 27.56 91 VAL A O 1
ATOM 765 N N . VAL A 1 92 ? 15.079 95.260 58.895 1.00 20.25 92 VAL A N 1
ATOM 766 C CA . VAL A 1 92 ? 15.587 96.418 58.170 1.00 20.15 92 VAL A CA 1
ATOM 767 C C . VAL A 1 92 ? 14.660 96.742 57.022 1.00 19.65 92 VAL A C 1
ATOM 768 O O . VAL A 1 92 ? 13.847 95.885 56.624 1.00 18.46 92 VAL A O 1
ATOM 772 N N . GLU A 1 93 ? 14.748 97.952 56.481 1.00 19.48 93 GLU A N 1
ATOM 773 C CA . GLU A 1 93 ? 13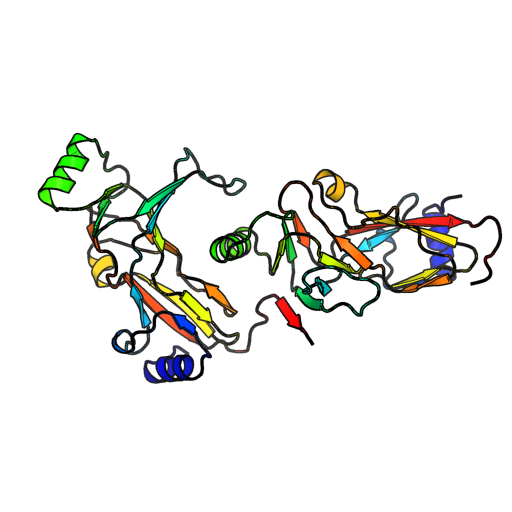.952 98.279 55.301 1.00 17.73 93 GLU A CA 1
ATOM 774 C C . GLU A 1 93 ? 14.893 98.843 54.230 1.00 17.98 93 GLU A C 1
ATOM 775 O O . GLU A 1 93 ? 15.944 99.410 54.512 1.00 24.65 93 GLU A O 1
ATOM 781 N N . GLY A 1 94 ? 14.485 98.660 52.975 1.00 18.31 94 GLY A N 1
ATOM 782 C CA . GLY A 1 94 ? 15.319 99.207 51.915 1.00 17.80 94 GLY A CA 1
ATOM 783 C C . GLY A 1 94 ? 16.534 98.326 51.676 1.00 18.16 94 GLY A C 1
ATOM 784 O O . GLY A 1 94 ? 16.530 97.135 51.996 1.00 18.64 94 GLY A O 1
ATOM 785 N N . GLY A 1 95 ? 17.566 98.886 51.088 1.00 14.93 95 GLY A N 1
ATOM 786 C CA . GLY A 1 95 ? 18.703 98.116 50.657 1.00 15.19 95 GLY A CA 1
ATOM 787 C C . GLY A 1 95 ? 19.600 97.751 51.816 1.00 19.17 95 GLY A C 1
ATOM 788 O O . GLY A 1 95 ? 19.876 98.556 52.707 1.00 17.81 95 GLY A O 1
ATOM 789 N N . VAL A 1 96 ? 20.076 96.508 51.806 1.00 15.62 96 VAL A N 1
ATOM 790 C CA . VAL A 1 96 ? 21.056 96.046 52.786 1.00 16.73 96 VAL A CA 1
ATOM 791 C C . VAL A 1 96 ? 22.131 95.292 52.013 1.00 13.93 96 VAL A C 1
ATOM 792 O O . VAL A 1 96 ? 21.809 94.528 51.097 1.00 14.98 96 VAL A O 1
ATOM 796 N N . LEU A 1 97 ? 23.378 95.538 52.357 1.00 15.62 97 LEU A N 1
ATOM 797 C CA . LEU A 1 97 ? 24.473 94.800 51.763 1.00 15.33 97 LEU A CA 1
ATOM 798 C C . LEU A 1 97 ? 24.772 93.580 52.621 1.00 14.40 97 LEU A C 1
ATOM 799 O O . LEU A 1 97 ? 24.833 93.627 53.851 1.00 17.00 97 LEU A O 1
ATOM 804 N N . GLY A 1 98 ? 25.021 92.475 51.957 1.00 15.38 98 GLY A N 1
ATOM 805 C CA . GLY A 1 98 ? 25.489 91.250 52.596 1.00 13.59 98 GLY A CA 1
ATOM 806 C C . GLY A 1 98 ? 26.690 90.730 51.854 1.00 14.84 98 GLY A C 1
ATOM 807 O O . GLY A 1 98 ? 27.260 91.421 51.004 1.00 15.91 98 GLY A O 1
ATOM 808 N N . THR A 1 99 ? 27.082 89.519 52.220 1.00 14.79 99 THR A N 1
ATOM 809 C CA . THR A 1 99 ? 28.261 88.877 51.615 1.00 15.41 99 THR A CA 1
ATOM 810 C C . THR A 1 99 ? 28.018 87.403 51.527 1.00 15.82 99 THR A C 1
ATOM 811 O O . THR A 1 99 ? 27.290 86.801 52.328 1.00 16.99 99 THR A O 1
ATOM 815 N N . THR A 1 100 ? 28.600 86.738 50.517 1.00 13.14 100 THR A N 1
ATOM 816 C CA . THR A 1 100 ? 28.623 85.296 50.530 1.00 13.71 100 THR A CA 1
ATOM 817 C C . THR A 1 100 ? 29.567 84.800 51.619 1.00 13.65 100 THR A C 1
ATOM 818 O O . THR A 1 100 ? 30.522 85.477 52.022 1.00 14.42 100 THR A O 1
ATOM 822 N N . ASN A 1 101 ? 29.331 83.591 52.130 1.00 12.96 101 ASN A N 1
ATOM 823 C CA . ASN A 1 101 ? 30.373 82.964 52.902 1.00 13.29 101 ASN A CA 1
ATOM 824 C C . ASN A 1 101 ? 31.596 82.592 52.051 1.00 16.25 101 ASN A C 1
ATOM 825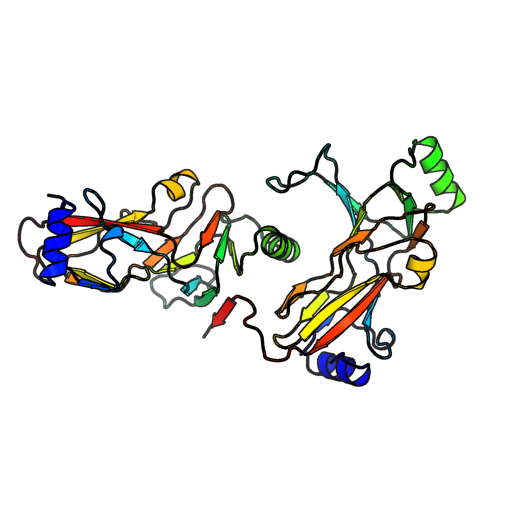 O O . ASN A 1 101 ? 32.727 82.565 52.539 1.00 16.12 101 ASN A O 1
ATOM 830 N N . GLU A 1 102 ? 31.328 82.274 50.788 1.00 13.76 102 GLU A N 1
ATOM 831 C CA . GLU A 1 102 ? 32.334 81.754 49.897 1.00 14.56 102 GLU A CA 1
ATOM 832 C C . GLU A 1 102 ? 33.229 82.865 49.335 1.00 12.91 102 GLU A C 1
ATOM 833 O O . GLU A 1 102 ? 32.716 83.903 48.893 1.00 13.80 102 GLU A O 1
ATOM 839 N N . TYR A 1 103 ? 34.528 82.617 49.381 1.00 12.76 103 TYR A N 1
ATOM 840 C CA . TYR A 1 103 ? 35.625 83.310 48.767 1.00 11.59 103 TYR A CA 1
ATOM 841 C C . TYR A 1 103 ? 36.008 82.601 47.473 1.00 11.35 103 TYR A C 1
ATOM 842 O O . TYR A 1 103 ? 36.181 81.380 47.505 1.00 12.89 103 TYR A O 1
ATOM 851 N N . ILE A 1 104 ? 36.108 83.337 46.378 1.00 11.28 104 ILE A N 1
ATOM 852 C CA . ILE A 1 104 ? 36.473 82.709 45.111 1.00 10.96 104 ILE A CA 1
ATOM 853 C C . ILE A 1 104 ? 37.702 83.367 44.504 1.00 12.64 104 ILE A C 1
ATOM 854 O O . ILE A 1 104 ? 38.064 84.519 44.780 1.00 12.43 104 ILE A O 1
ATOM 859 N N . GLU A 1 105 ? 38.403 82.608 43.648 1.00 12.18 105 GLU A N 1
ATOM 860 C CA . GLU A 1 105 ? 39.394 83.136 42.740 1.00 12.35 105 GLU A CA 1
ATOM 861 C C . GLU A 1 105 ? 39.127 82.578 41.338 1.00 11.82 105 GLU A C 1
ATOM 862 O O . GLU A 1 105 ? 38.991 81.347 41.204 1.00 13.60 105 GLU A O 1
ATOM 868 N N . LEU A 1 106 ? 39.057 83.481 40.394 1.00 12.23 106 LEU A N 1
ATOM 869 C CA . LEU A 1 106 ? 38.840 83.125 38.993 1.00 13.02 106 LEU A CA 1
ATOM 870 C C . LEU A 1 106 ? 40.160 83.210 38.220 1.00 12.31 106 LEU A C 1
ATOM 871 O O . LEU A 1 106 ? 40.898 84.183 38.394 1.00 14.78 106 LEU A O 1
ATOM 876 N N . PRO A 1 107 ? 40.418 82.247 37.371 1.00 11.36 107 PRO A N 1
ATOM 877 C CA . PRO A 1 107 ? 41.612 82.290 36.531 1.00 10.95 107 PRO A CA 1
ATOM 878 C C . PRO A 1 107 ? 41.433 83.265 35.383 1.00 12.27 107 PRO A C 1
ATOM 879 O O . PRO A 1 107 ? 40.403 83.947 35.252 1.00 13.11 107 PRO A O 1
ATOM 883 N N . ASN A 1 108 ? 42.455 83.389 34.521 1.00 10.69 108 ASN A N 1
ATOM 884 C CA . ASN A 1 108 ? 42.375 84.352 33.449 1.00 12.05 108 ASN A CA 1
ATOM 885 C C . ASN A 1 108 ? 41.524 83.882 32.269 1.00 11.48 108 ASN A C 1
ATOM 886 O O . ASN A 1 108 ? 41.382 84.650 31.302 1.00 12.54 108 ASN A O 1
ATOM 891 N N . ASP A 1 109 ? 40.913 82.716 32.340 1.00 11.85 109 ASP A N 1
ATOM 892 C CA . ASP A 1 109 ? 40.130 82.190 31.213 1.00 11.57 109 ASP A CA 1
ATOM 893 C C . ASP A 1 109 ? 38.690 81.928 31.614 1.00 11.08 109 ASP A C 1
ATOM 894 O O . ASP A 1 109 ? 37.985 81.235 30.874 1.00 11.17 109 ASP A O 1
ATOM 899 N N . ILE A 1 110 ? 38.266 82.460 32.737 1.00 10.23 110 ILE A N 1
ATOM 900 C CA . ILE A 1 110 ? 36.907 82.269 33.220 1.00 11.60 110 ILE A CA 1
ATOM 901 C C . ILE A 1 110 ? 36.304 83.577 33.701 1.00 11.28 110 ILE A C 1
ATOM 902 O O . ILE A 1 110 ? 36.989 84.283 34.461 1.00 12.52 110 ILE A O 1
ATOM 907 N N . SER A 1 111 ? 35.062 83.865 33.375 1.00 11.58 111 SER A N 1
ATOM 908 C CA . SER A 1 111 ? 34.274 84.901 34.042 1.00 10.21 111 SER A CA 1
ATOM 909 C C . SER A 1 111 ? 33.091 84.208 34.688 1.00 11.52 111 SER A C 1
ATOM 910 O O . SER A 1 111 ? 32.645 83.161 34.255 1.00 15.49 111 SER A O 1
ATOM 913 N N . ALA A 1 112 ? 32.575 84.775 35.763 1.00 11.12 112 ALA A N 1
ATOM 914 C CA . ALA A 1 112 ? 31.442 84.208 36.474 1.00 10.61 112 ALA A CA 1
ATOM 915 C C . ALA A 1 112 ? 30.349 85.241 36.582 1.00 11.93 112 ALA A C 1
ATOM 916 O O . ALA A 1 112 ? 30.614 86.453 36.681 1.00 13.20 112 ALA A O 1
ATOM 918 N N . GLN A 1 113 ? 29.111 84.776 36.579 1.00 12.13 113 GLN A N 1
ATOM 919 C CA . GLN A 1 113 ? 27.947 85.620 36.828 1.00 12.28 113 GLN A CA 1
ATOM 920 C C . GLN A 1 113 ? 27.281 85.153 38.110 1.00 11.57 113 GLN A C 1
ATOM 921 O O . GLN A 1 113 ? 26.946 83.979 38.248 1.00 11.69 113 GLN A O 1
ATOM 927 N N . TYR A 1 114 ? 27.060 86.075 39.048 1.00 10.93 114 TYR A N 1
ATOM 928 C CA . TYR A 1 114 ? 26.250 85.774 40.221 1.00 10.16 114 TYR A CA 1
ATOM 929 C C . TYR A 1 114 ? 24.802 86.006 39.857 1.00 11.06 114 TYR A C 1
ATOM 930 O O . TYR A 1 114 ? 24.448 87.034 39.286 1.00 12.50 114 TYR A O 1
ATOM 939 N N . GLN A 1 115 ? 23.916 85.117 40.289 1.00 10.82 115 GLN A N 1
ATOM 940 C CA . GLN A 1 115 ? 22.483 85.338 40.284 1.00 12.44 115 GLN A CA 1
ATOM 941 C C . GLN A 1 115 ? 21.825 84.910 41.594 1.00 13.97 115 GLN A C 1
ATOM 942 O O . GLN A 1 115 ? 22.147 83.886 42.190 1.00 12.28 115 GLN A O 1
ATOM 948 N N . GLY A 1 116 ? 20.867 85.711 42.029 1.00 12.61 116 GLY A N 1
ATOM 949 C CA . GLY A 1 116 ? 20.105 85.351 43.207 1.00 11.81 116 GLY A CA 1
ATOM 950 C C . GLY A 1 116 ? 19.214 84.154 42.874 1.00 12.29 116 GLY A C 1
ATOM 951 O O . GLY A 1 116 ? 18.767 83.950 41.752 1.00 12.97 116 GLY A O 1
ATOM 952 N N . ARG A 1 117 ? 18.947 83.384 43.905 1.00 11.46 117 ARG A N 1
ATOM 953 C CA . ARG A 1 117 ? 18.237 82.140 43.637 1.00 13.05 117 ARG A CA 1
ATOM 954 C C . ARG A 1 117 ? 16.793 82.372 43.250 1.00 11.30 117 ARG A C 1
ATOM 955 O O . ARG A 1 117 ? 16.147 83.314 43.715 1.00 12.22 117 ARG A O 1
ATOM 963 N N . SER A 1 118 ? 16.260 81.485 42.420 1.00 12.24 118 SER A N 1
ATOM 964 C CA . SER A 1 118 ? 14.935 81.478 41.884 1.00 12.48 118 SER A CA 1
ATOM 965 C C . SER A 1 118 ? 13.844 81.425 42.948 1.00 12.82 118 SER A C 1
ATOM 966 O O . SER A 1 118 ? 12.841 82.130 42.819 1.00 13.16 118 SER A O 1
ATOM 969 N N . SER A 1 119 ? 14.039 80.618 43.980 1.00 12.82 119 SER A N 1
ATOM 970 C CA . SER A 1 119 ? 12.971 80.506 44.958 1.00 14.64 119 SER A CA 1
ATOM 971 C C . SER A 1 119 ? 12.805 81.813 45.704 1.00 14.16 119 SER A C 1
ATOM 972 O O . SER A 1 119 ? 11.688 82.066 46.165 1.00 14.94 119 SER A O 1
ATOM 975 N N . LEU A 1 120 ? 13.840 82.627 45.867 1.00 12.82 120 LEU A N 1
ATOM 976 C CA . LEU A 1 120 ? 13.717 83.948 46.469 1.00 12.45 120 LEU A CA 1
ATOM 977 C C . LEU A 1 120 ? 13.200 84.959 45.478 1.00 13.25 120 LEU A C 1
ATOM 978 O O . LEU A 1 120 ? 12.393 85.850 45.773 1.00 12.23 120 LEU A O 1
ATOM 983 N N . GLY A 1 121 ? 13.649 84.841 44.221 1.00 12.29 121 GLY A N 1
ATOM 984 C CA . GLY A 1 121 ? 13.044 85.695 43.193 1.00 11.51 121 GLY A CA 1
ATOM 985 C C . GLY A 1 121 ? 11.528 85.528 43.144 1.00 12.54 121 GLY A C 1
ATOM 986 O O . GLY A 1 121 ? 10.834 86.519 42.869 1.00 13.11 121 GLY A O 1
ATOM 987 N N . ARG A 1 122 ? 11.036 84.333 43.377 1.00 12.33 122 ARG A N 1
ATOM 988 C CA . ARG A 1 122 ? 9.625 84.005 43.356 1.00 14.47 122 ARG A CA 1
ATOM 989 C C . ARG A 1 122 ? 8.860 84.777 44.441 1.00 16.14 122 ARG A C 1
ATOM 990 O O . ARG A 1 122 ? 7.624 84.866 44.321 1.00 17.03 122 ARG A O 1
ATOM 998 N N . VAL A 1 123 ? 9.536 85.278 45.454 1.00 12.51 123 VAL A N 1
ATOM 999 C CA . VAL A 1 123 ? 8.887 86.092 46.470 1.00 14.03 123 VAL A CA 1
ATOM 1000 C C . VAL A 1 123 ? 9.401 87.519 46.415 1.00 14.96 123 VAL A C 1
ATOM 1001 O O . VAL A 1 123 ? 9.299 88.278 47.380 1.00 15.05 123 VAL A O 1
ATOM 1005 N N . PHE A 1 124 ? 9.960 87.913 45.294 1.00 12.78 124 PHE A N 1
ATOM 1006 C CA . PHE A 1 124 ? 10.390 89.252 44.981 1.00 13.46 124 PHE A CA 1
ATOM 1007 C C . PHE A 1 124 ? 11.524 89.749 45.859 1.00 13.33 124 PHE A C 1
ATOM 1008 O O . PHE A 1 124 ? 11.624 90.942 46.185 1.00 15.30 124 PHE A O 1
ATOM 1016 N N . LEU A 1 125 ? 12.412 88.829 46.246 1.00 12.59 125 LEU A N 1
ATOM 1017 C CA . LEU A 1 125 ? 13.647 89.121 46.983 1.00 13.65 125 LEU A CA 1
ATOM 1018 C C . LEU A 1 125 ? 14.835 88.965 46.016 1.00 11.57 125 LEU A C 1
ATOM 1019 O O . LEU A 1 125 ? 14.975 87.865 45.511 1.00 13.32 125 LEU A O 1
ATOM 1024 N N . THR A 1 126 ? 15.625 90.023 45.865 1.00 12.90 126 THR A N 1
ATOM 1025 C CA . THR A 1 126 ? 16.830 89.987 45.036 1.00 13.64 126 THR A CA 1
ATOM 1026 C C . THR A 1 126 ? 18.061 90.176 45.909 1.00 14.14 126 THR A C 1
ATOM 1027 O O . THR A 1 126 ? 17.998 90.832 46.940 1.00 14.06 126 THR A O 1
ATOM 1031 N N . SER A 1 127 ? 19.200 89.628 45.487 1.00 14.51 127 SER A N 1
ATOM 1032 C CA . SER A 1 127 ? 20.474 89.791 46.171 1.00 13.05 127 SER A CA 1
ATOM 1033 C C . SER A 1 127 ? 21.531 90.394 45.212 1.00 13.96 127 SER A C 1
ATOM 1034 O O . SER A 1 127 ? 22.665 90.415 45.657 1.00 17.84 127 SER A O 1
ATOM 1037 N N . HIS A 1 128 ? 21.069 90.879 44.092 1.00 16.79 128 HIS A N 1
ATOM 1038 C CA . HIS A 1 128 ? 21.849 91.638 43.091 1.00 20.26 128 HIS A CA 1
ATOM 1039 C C . HIS A 1 128 ? 20.909 92.346 42.164 1.00 19.95 128 HIS A C 1
ATOM 1040 O O . HIS A 1 128 ? 19.813 91.843 41.788 1.00 30.91 128 HIS A O 1
ATOM 1047 N N . GLN A 1 129 ? 21.149 93.610 41.762 1.00 42.15 129 GLN A N 1
ATOM 1048 C CA . GLN A 1 129 ? 20.190 94.233 40.847 1.00 37.35 129 GLN A CA 1
ATOM 1049 C C . GLN A 1 129 ? 20.868 94.648 39.535 1.00 37.94 129 GLN A C 1
ATOM 1050 O O . GLN A 1 129 ? 20.211 95.280 38.698 1.00 30.74 129 GLN A O 1
ATOM 1056 N N . THR A 1 130 ? 22.124 94.271 39.380 1.00 34.11 130 THR A N 1
ATOM 1057 C CA . THR A 1 130 ? 22.794 94.209 38.096 1.00 27.39 130 THR A CA 1
ATOM 1058 C C . THR A 1 130 ? 23.105 92.752 37.697 1.00 19.95 130 THR A C 1
ATOM 1059 O O . THR A 1 130 ? 22.889 91.892 38.531 1.00 19.60 130 THR A O 1
ATOM 1063 N N . ALA A 1 131 ? 23.581 92.633 36.461 1.00 17.54 131 ALA A N 1
ATOM 1064 C CA . ALA A 1 131 ? 23.626 91.341 35.779 1.00 15.38 131 ALA A CA 1
ATOM 1065 C C . ALA A 1 131 ? 24.603 90.419 36.506 1.00 16.67 131 ALA A C 1
ATOM 1066 O O . ALA A 1 131 ? 24.494 89.203 36.491 1.00 19.62 131 ALA A O 1
ATOM 1068 N N . GLY A 1 132 ? 25.565 90.990 37.209 1.00 17.02 132 GLY A N 1
ATOM 1069 C CA . GLY A 1 132 ? 26.377 90.155 38.043 1.00 22.46 132 GLY A CA 1
ATOM 1070 C C . GLY A 1 132 ? 27.608 89.486 37.478 1.00 19.59 132 GLY A C 1
ATOM 1071 O O . GLY A 1 132 ? 28.150 88.675 38.250 1.00 16.14 132 GLY A O 1
ATOM 1072 N N . TRP A 1 133 ? 28.031 89.750 36.277 1.00 18.43 133 TRP A N 1
ATOM 1073 C CA . TRP A 1 133 ? 29.313 89.267 35.741 1.00 16.34 133 TRP A CA 1
ATOM 1074 C C . TRP A 1 133 ? 30.483 89.866 36.539 1.00 16.57 133 TRP A C 1
ATOM 1075 O O . TRP A 1 133 ? 30.568 91.029 36.987 1.00 18.25 133 TRP A O 1
ATOM 1086 N N . ILE A 1 134 ? 31.454 88.994 36.752 1.00 12.07 134 ILE A N 1
ATOM 1087 C CA . ILE A 1 134 ? 32.662 89.180 37.524 1.00 11.91 134 ILE A CA 1
ATOM 1088 C C . ILE A 1 134 ? 33.877 88.974 36.641 1.00 12.61 134 ILE A C 1
ATOM 1089 O O . ILE A 1 134 ? 33.939 88.000 35.908 1.00 13.44 134 ILE A O 1
ATOM 1094 N N . ASP A 1 135 ? 34.860 89.866 36.717 1.00 12.25 135 ASP A N 1
ATOM 1095 C CA . ASP A 1 135 ? 36.028 89.755 35.854 1.00 13.30 135 ASP A CA 1
ATOM 1096 C C . ASP A 1 135 ? 36.845 88.512 36.102 1.00 12.07 135 ASP A C 1
ATOM 1097 O O . ASP A 1 135 ? 37.061 88.061 37.209 1.00 12.51 135 ASP A O 1
ATOM 1102 N N . ALA A 1 136 ? 37.372 87.996 34.996 1.00 12.28 136 ALA A N 1
ATOM 1103 C CA . ALA A 1 136 ? 38.453 87.028 35.080 1.00 12.29 136 ALA A CA 1
ATOM 1104 C C . ALA A 1 136 ? 39.558 87.657 35.952 1.00 12.25 136 ALA A C 1
ATOM 1105 O O . ALA A 1 136 ? 39.827 88.861 35.881 1.00 12.83 136 ALA A O 1
ATOM 1107 N N . GLY A 1 137 ? 40.173 86.809 36.777 1.00 12.01 137 GLY A N 1
ATOM 1108 C CA . GLY A 1 137 ? 41.205 87.292 37.674 1.00 13.58 137 GLY A CA 1
ATOM 1109 C C . GLY A 1 137 ? 40.702 87.696 39.035 1.00 16.05 137 GLY A C 1
ATOM 1110 O O . GLY A 1 137 ? 41.505 87.905 39.955 1.00 14.89 137 GLY A O 1
ATOM 1111 N N . PHE A 1 138 ? 39.381 87.837 39.202 1.00 12.22 138 PHE A N 1
ATOM 1112 C CA . PHE A 1 138 ? 38.815 88.290 40.454 1.00 12.14 138 PHE A CA 1
ATOM 1113 C C . PHE A 1 138 ? 39.206 87.364 41.596 1.00 12.90 138 PHE A C 1
ATOM 1114 O O . PHE A 1 138 ? 39.152 86.151 41.459 1.00 13.14 138 PHE A O 1
ATOM 1122 N N . LYS A 1 139 ? 39.459 87.967 42.773 1.00 12.93 139 LYS A N 1
ATOM 1123 C CA . LYS A 1 139 ? 39.657 87.205 43.991 1.00 11.07 139 LYS A CA 1
ATOM 1124 C C . LYS A 1 139 ? 38.840 87.845 45.102 1.00 13.26 139 LYS A C 1
ATOM 1125 O O . LYS A 1 139 ? 39.044 89.036 45.359 1.00 15.61 139 LYS A O 1
ATOM 1131 N N . GLY A 1 140 ? 37.941 87.170 45.781 1.00 12.29 140 GLY A N 1
ATOM 1132 C CA . GLY A 1 140 ? 37.167 87.784 46.874 1.00 12.73 140 GLY A CA 1
ATOM 1133 C C . GLY A 1 140 ? 35.914 87.017 47.149 1.00 11.78 140 GLY A C 1
ATOM 1134 O O . GLY A 1 140 ? 35.526 86.061 46.469 1.00 12.81 140 GLY A O 1
ATOM 1135 N N . LYS A 1 141 ? 35.195 87.433 48.194 1.00 14.07 141 LYS A N 1
ATOM 1136 C CA . LYS A 1 141 ? 33.814 87.075 48.426 1.00 12.40 141 LYS A CA 1
ATOM 1137 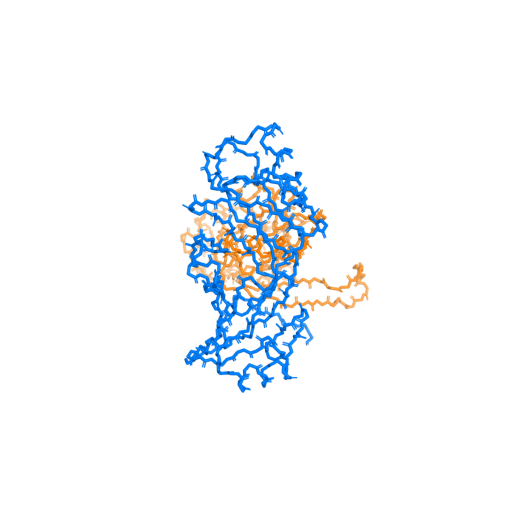C C . LYS A 1 141 ? 32.921 87.913 47.528 1.00 11.64 141 LYS A C 1
ATOM 1138 O O . LYS A 1 141 ? 33.381 88.888 46.937 1.00 15.57 141 LYS A O 1
ATOM 1144 N N . ILE A 1 142 ? 31.666 87.573 47.399 1.00 14.20 142 ILE A N 1
ATOM 1145 C CA . ILE A 1 142 ? 30.723 88.266 46.545 1.00 13.80 142 ILE A CA 1
ATOM 1146 C C . ILE A 1 142 ? 29.871 89.184 47.416 1.00 14.15 142 ILE A C 1
ATOM 1147 O O . ILE A 1 142 ? 29.278 88.715 48.383 1.00 13.67 142 ILE A O 1
ATOM 1152 N N . THR A 1 143 ? 29.821 90.443 47.031 1.00 13.72 143 THR A N 1
ATOM 1153 C CA . THR A 1 143 ? 28.981 91.422 47.738 1.00 12.70 143 THR A CA 1
ATOM 1154 C C . THR A 1 143 ? 27.560 91.259 47.265 1.00 14.78 143 THR A C 1
ATOM 1155 O O . THR A 1 143 ? 27.291 91.243 46.059 1.00 16.89 143 THR A O 1
ATOM 1159 N N . LEU A 1 144 ? 26.628 91.172 48.214 1.00 13.47 144 LEU A N 1
ATOM 1160 C CA . LEU A 1 144 ? 25.212 90.974 47.927 1.00 15.15 144 LEU A CA 1
ATOM 1161 C C . LEU A 1 144 ? 24.467 92.281 48.174 1.00 14.09 144 LEU A C 1
ATOM 1162 O O . LEU A 1 144 ? 24.762 92.935 49.180 1.00 16.89 144 LEU A O 1
ATOM 1167 N N . GLU A 1 145 ? 23.610 92.630 47.230 1.00 14.33 145 GLU A N 1
ATOM 1168 C CA . GLU A 1 145 ? 22.830 93.860 47.371 1.00 13.03 145 GLU A CA 1
ATOM 1169 C C . GLU A 1 145 ? 21.377 93.400 47.463 1.00 12.78 145 GLU A C 1
ATOM 1170 O O . GLU A 1 145 ? 20.742 92.992 46.524 1.00 13.39 145 GLU A O 1
ATOM 1176 N N . ILE A 1 146 ? 20.872 93.399 48.701 1.00 13.42 146 ILE A N 1
ATOM 1177 C CA . ILE A 1 146 ? 19.591 92.742 48.988 1.00 13.25 146 ILE A CA 1
ATOM 1178 C C . ILE A 1 146 ? 18.464 93.751 49.109 1.00 12.60 146 ILE A C 1
ATOM 1179 O O . ILE A 1 146 ? 18.526 94.722 49.854 1.00 14.29 146 ILE A O 1
AT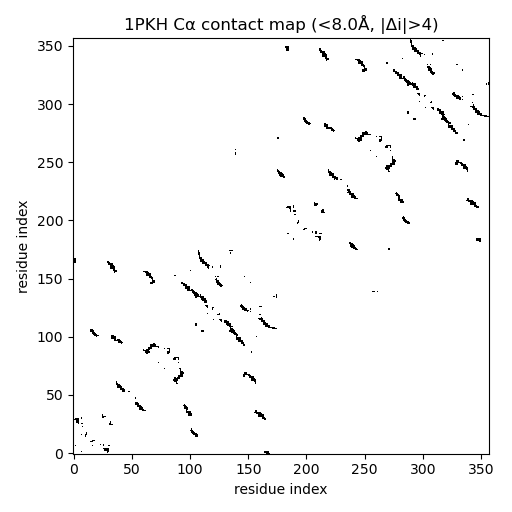OM 1184 N N . VAL A 1 147 ? 17.425 93.500 48.323 1.00 12.30 147 VAL A N 1
ATOM 1185 C CA . VAL A 1 147 ? 16.249 94.352 48.278 1.00 12.18 147 VAL A CA 1
ATOM 1186 C C . VAL A 1 147 ? 15.033 93.452 48.112 1.00 12.43 147 VAL A C 1
ATOM 1187 O O . VAL A 1 147 ? 15.013 92.540 47.286 1.00 13.50 147 VAL A O 1
ATOM 1191 N N . ALA A 1 148 ? 13.976 93.717 48.872 1.00 14.56 148 ALA A N 1
ATOM 1192 C CA . ALA A 1 148 ? 12.677 93.090 48.766 1.00 12.49 148 ALA A CA 1
ATOM 1193 C C . ALA A 1 148 ? 11.738 94.056 48.067 1.00 14.41 148 ALA A C 1
ATOM 1194 O O . ALA A 1 148 ? 11.681 95.245 48.436 1.00 14.14 148 ALA A O 1
ATOM 1196 N N . PHE A 1 149 ? 10.995 93.594 47.084 1.00 13.62 149 PHE A N 1
ATOM 1197 C CA . PHE A 1 149 ? 10.171 94.446 46.249 1.00 14.00 149 PHE A CA 1
ATOM 1198 C C . PHE A 1 149 ? 8.670 94.306 46.475 1.00 18.44 149 PHE A C 1
ATOM 1199 O O . PHE A 1 149 ? 7.888 95.042 45.853 1.00 19.24 149 PHE A O 1
ATOM 1207 N N . ASP A 1 150 ? 8.220 93.407 47.346 1.00 13.80 150 ASP A N 1
ATOM 1208 C CA . ASP A 1 150 ? 6.775 93.240 47.553 1.00 14.53 150 ASP A CA 1
ATOM 1209 C C . ASP A 1 150 ? 6.403 93.294 49.036 1.00 16.16 150 ASP A C 1
ATOM 1210 O O . ASP A 1 150 ? 5.783 94.269 49.465 1.00 19.31 150 ASP A O 1
ATOM 1215 N N . LYS A 1 151 ? 6.759 92.271 49.798 1.00 15.87 151 LYS A N 1
ATOM 1216 C CA . LYS A 1 151 ? 6.527 92.190 51.230 1.00 14.60 151 LYS A CA 1
ATOM 1217 C C . LYS A 1 151 ? 7.812 91.850 51.940 1.00 15.29 151 LYS A C 1
ATOM 1218 O O . LYS A 1 151 ? 8.795 91.385 51.321 1.00 14.67 151 LYS A O 1
ATOM 1224 N N . PRO A 1 152 ? 7.937 91.998 53.236 1.00 13.08 152 PRO A N 1
ATOM 1225 C CA . PRO A 1 152 ? 9.146 91.624 53.948 1.00 12.66 152 PRO A CA 1
ATOM 1226 C C . PRO A 1 152 ? 9.414 90.121 53.817 1.00 13.37 152 PRO A C 1
ATOM 1227 O O . PRO A 1 152 ? 8.492 89.328 53.722 1.00 13.91 152 PRO A O 1
ATOM 1231 N N . VAL A 1 153 ? 10.689 89.774 53.746 1.00 14.06 153 VAL A N 1
ATOM 1232 C CA . VAL A 1 153 ? 11.146 88.417 53.511 1.00 13.54 153 VAL A CA 1
ATOM 1233 C C . VAL A 1 153 ? 12.138 88.034 54.593 1.00 12.41 153 VAL A C 1
ATOM 1234 O O . VAL A 1 153 ? 13.035 88.811 54.914 1.00 13.81 153 VAL A O 1
ATOM 1238 N N . ILE A 1 154 ? 12.014 86.837 55.149 1.00 13.52 154 ILE A N 1
ATOM 1239 C CA . ILE A 1 154 ? 12.960 86.320 56.133 1.00 14.44 154 ILE A CA 1
ATOM 1240 C C . ILE A 1 154 ? 14.138 85.641 55.440 1.00 14.02 154 ILE A C 1
ATOM 1241 O O . ILE A 1 154 ? 13.915 84.736 54.638 1.00 15.75 154 ILE A O 1
ATOM 1246 N N . LEU A 1 155 ? 15.324 86.083 55.798 1.00 13.79 155 LEU A N 1
ATOM 1247 C CA . LEU A 1 155 ? 16.541 85.378 55.357 1.00 12.66 155 LEU A CA 1
ATOM 1248 C C . LEU A 1 155 ? 17.305 84.802 56.545 1.00 14.39 155 LEU A C 1
ATOM 1249 O O . LEU A 1 155 ? 17.310 85.392 57.613 1.00 16.27 155 LEU A O 1
ATOM 1254 N N . TYR A 1 156 ? 17.911 83.663 56.309 1.00 14.34 156 TYR A N 1
ATOM 1255 C CA . TYR A 1 156 ? 18.617 82.962 57.374 1.00 15.26 156 TYR A CA 1
ATOM 1256 C C . TYR A 1 156 ? 20.095 82.866 57.137 1.00 15.61 156 TYR A C 1
ATOM 1257 O O . TYR A 1 156 ? 20.565 82.628 56.022 1.00 15.90 156 TYR A O 1
ATOM 1266 N N . LYS A 1 157 ? 20.904 83.053 58.168 1.00 16.32 157 LYS A N 1
ATOM 1267 C CA . LYS A 1 157 ? 22.345 82.845 58.108 1.00 16.45 157 LYS A CA 1
ATOM 1268 C C . LYS A 1 157 ? 22.648 81.501 57.481 1.00 14.86 157 LYS A C 1
ATOM 1269 O O . LYS A 1 157 ? 22.019 80.503 57.791 1.00 16.75 157 LYS A O 1
ATOM 1275 N N . ASN A 1 158 ? 23.559 81.457 56.517 1.00 15.64 158 ASN A N 1
ATOM 1276 C CA . ASN A 1 158 ? 24.107 80.310 55.872 1.00 15.01 158 ASN A CA 1
ATOM 1277 C C . ASN A 1 158 ? 23.215 79.631 54.869 1.00 17.66 158 ASN A C 1
ATOM 1278 O O . ASN A 1 158 ? 23.612 78.614 54.312 1.00 18.10 158 ASN A O 1
ATOM 1283 N N . GLN A 1 159 ? 22.073 80.240 54.606 1.00 15.66 159 GLN A N 1
ATOM 1284 C CA . GLN A 1 159 ? 21.180 79.652 53.617 1.00 17.39 159 GLN A CA 1
ATOM 1285 C C . GLN A 1 159 ? 21.790 79.796 52.218 1.00 14.63 159 GLN A C 1
ATOM 1286 O O . GLN A 1 159 ? 22.542 80.741 52.036 1.00 14.78 159 GLN A O 1
ATOM 1292 N N . ARG A 1 160 ? 21.379 78.884 51.355 1.00 16.77 160 ARG A N 1
ATOM 1293 C CA . ARG A 1 160 ? 21.765 79.129 49.948 1.00 16.11 160 ARG A CA 1
ATOM 1294 C C . ARG A 1 160 ? 21.067 80.378 49.500 1.00 15.17 160 ARG A C 1
ATOM 1295 O O . ARG A 1 160 ? 19.859 80.586 49.692 1.00 19.95 160 ARG A O 1
ATOM 1303 N N . ILE A 1 161 ? 21.784 81.318 48.891 1.00 13.22 161 ILE A N 1
ATOM 1304 C CA . ILE A 1 161 ? 21.227 82.619 48.535 1.00 13.55 161 ILE A CA 1
ATOM 1305 C C . ILE A 1 161 ? 21.198 82.841 47.034 1.00 14.59 161 ILE A C 1
ATOM 1306 O O . ILE A 1 161 ? 20.399 83.602 46.500 1.00 13.81 161 ILE A O 1
ATOM 1311 N N . GLY A 1 162 ? 22.106 82.218 46.291 1.00 13.46 162 GLY A N 1
ATOM 1312 C CA . GLY A 1 162 ? 22.225 82.399 44.868 1.00 13.03 162 GLY A CA 1
ATOM 1313 C C . GLY A 1 162 ? 23.221 81.414 44.299 1.00 11.02 162 GLY A C 1
ATOM 1314 O O . GLY A 1 162 ? 23.611 80.466 44.977 1.00 11.96 162 GLY A O 1
ATOM 1315 N N . GLN A 1 163 ? 23.642 81.662 43.061 1.00 11.37 163 GLN A N 1
ATOM 1316 C CA . GLN A 1 163 ? 24.520 80.770 42.338 1.00 9.72 163 GLN A CA 1
ATOM 1317 C C . GLN A 1 163 ? 25.536 81.546 41.539 1.00 10.91 163 GLN A C 1
ATOM 1318 O O . GLN A 1 163 ? 25.263 82.658 41.044 1.00 11.89 163 GLN A O 1
ATOM 1324 N N . LEU A 1 164 ? 26.677 80.896 41.322 1.00 11.03 164 LEU A N 1
ATOM 1325 C CA . LEU A 1 164 ? 27.653 81.373 40.335 1.00 11.86 164 LEU A CA 1
ATOM 1326 C C . LEU A 1 164 ? 27.591 80.482 39.090 1.00 11.57 164 LEU A C 1
ATOM 1327 O O . LEU A 1 164 ? 27.560 79.260 39.171 1.00 12.51 164 LEU A O 1
ATOM 1332 N N . ILE A 1 165 ? 27.533 81.154 37.953 1.00 12.78 165 ILE A N 1
ATOM 1333 C CA . ILE A 1 165 ? 27.538 80.558 36.644 1.00 12.96 165 ILE A CA 1
ATOM 1334 C C . ILE A 1 165 ? 28.905 80.891 36.016 1.00 12.24 165 ILE A C 1
ATOM 1335 O O . ILE A 1 165 ? 29.245 82.071 35.971 1.00 13.69 165 ILE A O 1
ATOM 1340 N N . PHE A 1 166 ? 29.668 79.895 35.608 1.00 10.65 166 PHE A N 1
ATOM 1341 C CA . PHE A 1 166 ? 31.006 80.124 35.089 1.00 10.77 166 PHE A CA 1
ATOM 1342 C C . PHE A 1 166 ? 31.054 79.969 33.577 1.00 13.02 166 PHE A C 1
ATOM 1343 O O . PHE A 1 166 ? 30.537 79.001 33.036 1.00 12.62 166 PHE A O 1
ATOM 1351 N N . SER A 1 167 ? 31.648 80.924 32.879 1.00 12.24 167 SER A N 1
ATOM 1352 C CA . SER A 1 167 ? 31.796 80.900 31.429 1.00 11.49 167 SER A CA 1
ATOM 1353 C C . SER A 1 167 ? 33.278 80.922 31.048 1.00 10.46 167 SER A C 1
ATOM 1354 O O . SER A 1 167 ? 34.072 81.652 31.605 1.00 12.07 167 SER A O 1
ATOM 1357 N N . LYS A 1 168 ? 33.631 80.143 30.041 1.00 10.20 168 LYS A N 1
ATOM 1358 C CA . LYS A 1 168 ? 34.921 80.264 29.389 1.00 11.20 168 LYS A CA 1
ATOM 1359 C C . LYS A 1 168 ? 35.012 81.577 28.627 1.00 10.94 168 LYS A C 1
ATOM 1360 O O . LYS A 1 168 ? 34.069 82.039 27.975 1.00 12.08 168 LYS A O 1
ATOM 1366 N N . LEU A 1 169 ? 36.188 82.169 28.720 1.00 10.55 169 LEU A N 1
ATOM 1367 C CA . LEU A 1 169 ? 36.574 83.253 27.823 1.00 12.30 169 LEU A CA 1
ATOM 1368 C C . LEU A 1 169 ? 37.091 82.648 26.516 1.00 11.57 169 LEU A C 1
ATOM 1369 O O . LEU A 1 169 ? 37.633 81.556 26.471 1.00 12.94 169 LEU A O 1
ATOM 1374 N N . LEU A 1 170 ? 36.946 83.427 25.463 1.00 11.72 170 LEU A N 1
ATOM 1375 C CA . LEU A 1 170 ? 37.439 83.032 24.144 1.00 11.70 170 LEU A CA 1
ATOM 1376 C C . LEU A 1 170 ? 38.954 82.942 24.079 1.00 12.42 170 LEU A C 1
ATOM 1377 O O . LEU A 1 170 ? 39.519 82.149 23.313 1.00 12.70 170 LEU A O 1
ATOM 1382 N N . SER A 1 171 ? 39.623 83.795 24.863 1.00 12.03 171 SER A N 1
ATOM 1383 C CA . SER A 1 171 ? 41.070 83.882 24.964 1.00 12.95 171 SER A CA 1
ATOM 1384 C C . SER A 1 171 ? 41.416 84.254 26.391 1.00 12.67 171 SER A C 1
ATOM 1385 O O . SER A 1 171 ? 40.575 84.800 27.114 1.00 12.06 171 SER A O 1
ATOM 1388 N N . PRO A 1 172 ? 42.620 84.012 26.876 1.00 12.94 172 PRO A N 1
ATOM 1389 C CA . PRO A 1 172 ? 42.978 84.440 28.227 1.00 13.69 172 PRO A CA 1
ATOM 1390 C C . PRO A 1 172 ? 42.971 85.969 28.289 1.00 14.17 172 PRO A C 1
ATOM 1391 O O . PRO A 1 172 ? 43.356 86.642 27.319 1.00 17.88 172 PRO A O 1
ATOM 1395 N N . ALA A 1 173 ? 42.506 86.478 29.411 1.00 12.84 173 ALA A N 1
ATOM 1396 C CA . ALA A 1 173 ? 42.536 87.893 29.723 1.00 11.66 173 ALA A CA 1
ATOM 1397 C C . ALA A 1 173 ? 43.844 88.286 30.366 1.00 11.23 173 ALA A C 1
ATOM 1398 O O . ALA A 1 173 ? 44.494 87.467 31.010 1.00 13.73 173 ALA A O 1
ATOM 1400 N N . ASP A 1 174 ? 44.194 89.539 30.091 1.00 14.21 174 ASP A N 1
ATOM 1401 C CA . ASP A 1 174 ? 45.121 90.337 30.843 1.00 17.44 174 ASP A CA 1
ATOM 1402 C C . ASP A 1 174 ? 44.251 90.759 32.046 1.00 23.22 174 ASP A C 1
ATOM 1403 O O . ASP A 1 174 ? 43.254 91.457 31.855 1.00 22.41 174 ASP A O 1
ATOM 1408 N N . VAL A 1 175 ? 44.654 90.244 33.199 1.00 23.09 175 VAL A N 1
ATOM 1409 C CA . VAL A 1 175 ? 43.778 90.564 34.356 1.00 23.00 175 VAL A CA 1
ATOM 1410 C C . VAL A 1 175 ? 44.060 91.984 34.848 1.00 21.72 175 VAL A C 1
ATOM 1411 O O . VAL A 1 175 ? 43.456 92.415 35.845 1.00 26.34 175 VAL A O 1
ATOM 1415 N N . GLY A 1 176 ? 44.895 92.771 34.164 1.00 23.99 176 GLY A N 1
ATOM 1416 C CA . GLY A 1 176 ? 45.141 94.172 34.516 1.00 25.05 176 GLY A CA 1
ATOM 1417 C C . GLY A 1 176 ? 46.500 94.389 35.153 1.00 26.08 176 GLY A C 1
ATOM 1418 O O . GLY A 1 176 ? 47.024 95.510 35.164 1.00 20.08 176 GLY A O 1
ATOM 1419 N N . TYR A 1 177 ? 47.132 93.350 35.685 1.00 21.78 177 TYR A N 1
ATOM 1420 C CA . TYR A 1 177 ? 48.490 93.464 36.219 1.00 23.15 177 TYR A CA 1
ATOM 1421 C C . TYR A 1 177 ? 49.180 92.101 36.102 1.00 23.69 177 TYR A C 1
ATOM 1422 O O . TYR A 1 177 ? 48.398 91.145 36.037 1.00 23.94 177 TYR A O 1
ATOM 1431 N N . SER A 1 178 ? 50.496 92.105 36.084 1.00 27.45 178 SER A N 1
ATOM 1432 C CA . SER A 1 178 ? 51.429 90.997 36.101 1.00 29.71 178 SER A CA 1
ATOM 1433 C C . SER A 1 178 ? 52.399 91.241 37.268 1.00 40.40 178 SER A C 1
ATOM 1434 O O . SER A 1 178 ? 52.734 92.412 37.421 1.00 27.32 178 SER A O 1
ATOM 1437 N N . GLU A 1 179 ? 52.743 90.215 38.013 1.00 41.13 179 GLU A N 1
ATOM 1438 C CA . GLU A 1 179 ? 53.664 90.211 39.128 1.00 49.24 179 GLU A CA 1
ATOM 1439 C C . GLU A 1 179 ? 54.805 89.227 38.861 1.00 59.53 179 GLU A C 1
ATOM 1440 O O . GLU A 1 179 ? 54.555 88.014 38.808 1.00 62.66 179 GLU A O 1
ATOM 1446 N N . ARG A 1 180 ? 56.033 89.713 38.736 1.00 66.40 180 ARG A N 1
ATOM 1447 C CA . ARG A 1 180 ? 57.115 88.712 38.631 1.00 67.40 180 ARG A CA 1
ATOM 1448 C C . ARG A 1 180 ? 58.028 88.868 39.839 1.00 68.60 180 ARG A C 1
ATOM 1449 O O . ARG A 1 180 ? 58.617 89.918 40.085 1.00 33.26 180 ARG A O 1
ATOM 1457 N N . LYS A 1 181 ? 58.140 87.814 40.642 1.00 71.39 181 LYS A N 1
ATOM 1458 C CA . LYS A 1 181 ? 58.961 87.894 41.853 1.00 77.36 181 LYS A CA 1
ATOM 1459 C C . LYS A 1 181 ? 60.430 87.678 41.491 1.00 80.59 181 LYS A C 1
ATOM 1460 O O . LYS A 1 181 ? 61.099 88.667 41.172 1.00 75.78 181 LYS A O 1
ATOM 1466 N N . THR A 1 182 ? 60.873 86.439 41.545 1.00 92.68 182 THR A N 1
ATOM 1467 C CA . THR A 1 182 ? 62.211 85.939 41.295 1.00 99.72 182 THR A CA 1
ATOM 1468 C C . THR A 1 182 ? 62.431 85.663 39.812 1.00 103.11 182 THR A C 1
ATOM 1469 O O . THR A 1 182 ? 63.554 85.656 39.314 1.00 116.01 182 THR A O 1
ATOM 1473 N N . MET B 1 1 ? 73.101 128.278 35.348 1.00 26.98 1 MET B N 1
ATOM 1474 C CA . MET B 1 1 ? 72.098 128.804 34.452 1.00 19.81 1 MET B CA 1
ATOM 1475 C C . MET B 1 1 ? 71.169 127.668 34.022 1.00 14.87 1 MET B C 1
ATOM 1476 O O . MET B 1 1 ? 71.701 126.671 33.538 1.00 16.29 1 MET B O 1
ATOM 1481 N N . ILE B 1 2 ? 69.893 127.899 34.150 1.00 11.48 2 ILE B N 1
ATOM 1482 C CA . ILE B 1 2 ? 68.917 126.911 33.757 1.00 12.98 2 ILE B CA 1
ATOM 1483 C C . ILE B 1 2 ? 68.573 127.047 32.283 1.00 10.45 2 ILE B C 1
ATOM 1484 O O . ILE B 1 2 ? 68.316 128.165 31.799 1.00 11.84 2 ILE B O 1
ATOM 1489 N N . LEU B 1 3 ? 68.572 125.938 31.566 1.00 10.58 3 LEU B N 1
ATOM 1490 C CA . LEU B 1 3 ? 68.207 125.955 30.149 1.00 11.54 3 LEU B CA 1
ATOM 1491 C C . LEU B 1 3 ? 66.756 126.348 29.911 1.00 13.18 3 LEU B C 1
ATOM 1492 O O . LEU B 1 3 ? 65.847 125.807 30.562 1.00 13.13 3 LEU B O 1
ATOM 1497 N N . SER B 1 4 ? 66.509 127.274 28.966 1.00 11.34 4 SER B N 1
ATOM 1498 C CA . SER B 1 4 ? 65.147 127.625 28.576 1.00 11.73 4 SER B CA 1
ATOM 1499 C C . SER B 1 4 ? 64.610 126.616 27.564 1.00 12.00 4 SER B C 1
ATOM 1500 O O . SER B 1 4 ? 65.361 125.790 27.046 1.00 11.88 4 SER B O 1
ATOM 1503 N N . ASP B 1 5 ? 63.333 126.709 27.269 1.00 11.79 5 ASP B N 1
ATOM 1504 C CA . ASP B 1 5 ? 62.723 125.984 26.178 1.00 11.99 5 ASP B CA 1
ATOM 1505 C C . ASP B 1 5 ? 63.584 125.924 24.923 1.00 12.75 5 ASP B C 1
ATOM 1506 O O . ASP B 1 5 ? 63.835 124.835 24.397 1.00 12.42 5 ASP B O 1
ATOM 1511 N N . LYS B 1 6 ? 64.061 127.086 24.484 1.00 13.40 6 LYS B N 1
ATOM 1512 C CA . LYS B 1 6 ? 64.857 127.133 23.259 1.00 15.87 6 LYS B CA 1
ATOM 1513 C C . LYS B 1 6 ? 66.162 126.375 23.403 1.00 12.90 6 LYS B C 1
ATOM 1514 O O . LYS B 1 6 ? 66.613 125.680 22.487 1.00 13.46 6 LYS B O 1
ATOM 1520 N N . ASP B 1 7 ? 66.793 126.490 24.557 1.00 11.77 7 ASP B N 1
ATOM 1521 C CA . ASP B 1 7 ? 68.015 125.731 24.803 1.00 11.73 7 ASP B CA 1
ATOM 1522 C C . ASP B 1 7 ? 67.768 124.224 24.819 1.00 12.00 7 ASP B C 1
ATOM 1523 O O . ASP B 1 7 ? 68.556 123.445 24.284 1.00 12.43 7 ASP B O 1
ATOM 1528 N N . ILE B 1 8 ? 66.701 123.778 25.493 1.00 11.85 8 ILE B N 1
ATOM 1529 C CA . ILE B 1 8 ? 66.407 122.344 25.498 1.00 11.85 8 ILE B CA 1
ATOM 1530 C C . ILE B 1 8 ? 66.211 121.835 24.081 1.00 10.68 8 ILE B C 1
ATOM 1531 O O . ILE B 1 8 ? 66.771 120.815 23.739 1.00 12.96 8 ILE B O 1
ATOM 1536 N N . ILE B 1 9 ? 65.468 122.584 23.274 1.00 12.15 9 ILE B N 1
ATOM 1537 C CA . ILE B 1 9 ? 65.282 122.148 21.884 1.00 12.73 9 ILE B CA 1
ATOM 1538 C C . ILE B 1 9 ? 66.597 122.042 21.167 1.00 13.39 9 ILE B C 1
ATOM 1539 O O . ILE B 1 9 ? 66.891 121.081 20.450 1.00 13.35 9 ILE B O 1
ATOM 1544 N N . ASP B 1 10 ? 67.472 123.055 21.383 1.00 12.54 10 ASP B N 1
ATOM 1545 C CA . ASP B 1 10 ? 68.771 122.975 20.715 1.00 11.75 10 ASP B CA 1
ATOM 1546 C C . ASP B 1 10 ? 69.591 121.771 21.148 1.00 12.01 10 ASP B C 1
ATOM 1547 O O . ASP B 1 10 ? 70.225 121.069 20.326 1.00 13.05 10 ASP B O 1
ATOM 1552 N N . TYR B 1 11 ? 69.690 121.481 22.447 1.00 11.45 11 TYR B N 1
ATOM 1553 C CA . TYR B 1 11 ? 70.550 120.424 22.926 1.00 10.87 11 TYR B CA 1
ATOM 1554 C C . TYR B 1 11 ? 69.983 119.041 22.530 1.00 13.05 11 TYR B C 1
ATOM 1555 O O . TYR B 1 11 ? 70.778 118.131 22.345 1.00 13.11 11 TYR B O 1
ATOM 1564 N N . VAL B 1 12 ? 68.664 118.976 22.410 1.00 13.36 12 VAL B N 1
ATOM 1565 C CA . VAL B 1 12 ? 68.069 117.697 21.937 1.00 12.29 12 VAL B CA 1
ATOM 1566 C C . VAL B 1 12 ? 68.354 117.547 20.452 1.00 13.94 12 VAL B C 1
ATOM 1567 O O . VAL B 1 12 ? 68.757 116.481 19.988 1.00 14.19 12 VAL B O 1
ATOM 1571 N N . THR B 1 13 ? 68.224 118.639 19.709 1.00 13.36 13 THR B N 1
ATOM 1572 C CA . THR B 1 13 ? 68.440 118.563 18.256 1.00 12.23 13 THR B CA 1
ATOM 1573 C C . THR B 1 13 ? 69.825 118.075 17.921 1.00 14.67 13 THR B C 1
ATOM 1574 O O . THR B 1 13 ? 70.005 117.232 17.022 1.00 16.50 13 THR B O 1
ATOM 1578 N N . SER B 1 14 ? 70.856 118.536 18.617 1.00 14.10 14 SER B N 1
ATOM 1579 C CA . SER B 1 14 ? 72.243 118.193 18.342 1.00 12.90 14 SER B CA 1
ATOM 1580 C C . SER B 1 14 ? 72.747 116.962 19.088 1.00 13.38 14 SER B C 1
ATOM 1581 O O . SER B 1 14 ? 73.920 116.607 18.979 1.00 15.04 14 SER B O 1
ATOM 1584 N N . LYS B 1 15 ? 71.843 116.296 19.799 1.00 13.14 15 LYS B N 1
ATOM 1585 C CA . LYS B 1 15 ? 72.104 115.109 20.574 1.00 15.46 15 LYS B CA 1
ATOM 1586 C C . LYS B 1 15 ? 73.097 115.337 21.686 1.00 12.51 15 LYS B C 1
ATOM 1587 O O . LYS B 1 15 ? 73.784 114.472 22.204 1.00 15.00 15 LYS B O 1
ATOM 1593 N N . ARG B 1 16 ? 73.174 116.594 22.151 1.00 11.83 16 ARG B N 1
ATOM 1594 C CA . ARG B 1 16 ? 73.907 116.885 23.390 1.00 13.35 16 ARG B CA 1
ATOM 1595 C C . ARG B 1 16 ? 73.199 116.314 24.625 1.00 10.72 16 ARG B C 1
ATOM 1596 O O . ARG B 1 16 ? 73.867 115.725 25.503 1.00 13.93 16 ARG B O 1
ATOM 1604 N N . ILE B 1 17 ? 71.888 116.451 24.628 1.00 11.80 17 ILE B N 1
ATOM 1605 C CA . ILE B 1 17 ? 71.040 115.791 25.602 1.00 11.59 17 ILE B CA 1
ATOM 1606 C C . ILE B 1 17 ? 70.140 114.794 24.850 1.00 13.25 17 ILE B C 1
ATOM 1607 O O . ILE B 1 17 ? 69.429 115.230 23.957 1.00 15.34 17 ILE B O 1
ATOM 1612 N N . ILE B 1 18 ? 70.252 113.543 25.291 1.00 12.62 18 ILE B N 1
ATOM 1613 C CA . ILE B 1 18 ? 69.418 112.496 24.679 1.00 13.13 18 ILE B CA 1
ATOM 1614 C C . ILE B 1 18 ? 68.140 112.363 25.507 1.00 13.61 18 ILE B C 1
ATOM 1615 O O . ILE B 1 18 ? 68.221 112.294 26.725 1.00 13.25 18 ILE B O 1
ATOM 1620 N N . ILE B 1 19 ? 66.995 112.346 24.881 1.00 13.82 19 ILE B N 1
ATOM 1621 C CA . ILE B 1 19 ? 65.716 112.079 25.539 1.00 12.36 19 ILE B CA 1
ATOM 1622 C C . ILE B 1 19 ? 64.947 111.149 24.612 1.00 15.40 19 ILE B C 1
ATOM 1623 O O . ILE B 1 19 ? 64.602 111.586 23.507 1.00 16.85 19 ILE B O 1
ATOM 1628 N N . LYS B 1 20 ? 64.719 109.914 25.027 1.00 14.41 20 LYS B N 1
ATOM 1629 C CA . LYS B 1 20 ? 64.067 108.942 24.163 1.00 15.56 20 LYS B CA 1
ATOM 1630 C C . LYS B 1 20 ? 62.905 108.279 24.916 1.00 14.69 20 LYS B C 1
ATOM 1631 O O . LYS B 1 20 ? 63.176 107.616 25.930 1.00 15.05 20 LYS B O 1
ATOM 1637 N N . PRO B 1 21 ? 61.670 108.397 24.476 1.00 16.26 21 PRO B N 1
ATOM 1638 C CA . PRO B 1 21 ? 61.211 109.205 23.346 1.00 17.88 21 PRO B CA 1
ATOM 1639 C C . PRO B 1 21 ? 61.125 110.671 23.727 1.00 18.33 21 PRO B C 1
ATOM 1640 O O . PRO B 1 21 ? 61.074 111.023 24.908 1.00 17.77 21 PRO B O 1
ATOM 1644 N N . PHE B 1 22 ? 61.075 111.535 22.734 1.00 17.21 22 PHE B N 1
ATOM 1645 C CA . PHE B 1 22 ? 60.972 112.946 22.836 1.00 17.42 22 PHE B CA 1
ATOM 1646 C C . PHE B 1 22 ? 59.708 113.472 22.177 1.00 17.69 22 PHE B C 1
ATOM 1647 O O . PHE B 1 22 ? 59.449 113.034 21.042 1.00 19.88 22 PHE B O 1
ATOM 1655 N N . ASN B 1 23 ? 59.034 114.357 22.889 1.00 16.15 23 ASN B N 1
ATOM 1656 C CA . ASN B 1 23 ? 57.880 115.099 22.416 1.00 17.08 23 ASN B CA 1
ATOM 1657 C C . ASN B 1 23 ? 58.063 116.606 22.607 1.00 17.99 23 ASN B C 1
ATOM 1658 O O . ASN B 1 23 ? 58.158 117.122 23.722 1.00 15.49 23 ASN B O 1
ATOM 1663 N N . LYS B 1 24 ? 58.127 117.325 21.473 1.00 17.70 24 LYS B N 1
ATOM 1664 C CA . LYS B 1 24 ? 58.372 118.751 21.620 1.00 18.69 24 LYS B CA 1
ATOM 1665 C C . LYS B 1 24 ? 57.266 119.432 22.421 1.00 16.81 24 LYS B C 1
ATOM 1666 O O . LYS B 1 24 ? 57.539 120.492 23.007 1.00 16.85 24 LYS B O 1
ATOM 1672 N N . ASP B 1 25 ? 56.043 118.884 22.518 1.00 17.61 25 ASP B N 1
ATOM 1673 C CA . ASP B 1 25 ? 54.973 119.462 23.283 1.00 18.91 25 ASP B CA 1
ATOM 1674 C C . ASP B 1 25 ? 55.216 119.348 24.802 1.00 17.82 25 ASP B C 1
ATOM 1675 O O . ASP B 1 25 ? 54.492 119.984 25.547 1.00 20.44 25 ASP B O 1
ATOM 1680 N N . PHE B 1 26 ? 56.227 118.586 25.209 1.00 15.30 26 PHE B N 1
ATOM 1681 C CA . PHE B 1 26 ? 56.546 118.426 26.618 1.00 14.87 26 PHE B CA 1
ATOM 1682 C C . PHE B 1 26 ? 57.601 119.439 27.063 1.00 13.53 26 PHE B C 1
ATOM 1683 O O . PHE B 1 26 ? 57.946 119.506 28.240 1.00 13.98 26 PHE B O 1
ATOM 1691 N N . VAL B 1 27 ? 58.112 120.246 26.140 1.00 14.12 27 VAL B N 1
ATOM 1692 C CA . VAL B 1 27 ? 59.030 121.335 26.499 1.00 13.64 27 VAL B CA 1
ATOM 1693 C C . VAL B 1 27 ? 58.264 122.503 27.075 1.00 15.25 27 VAL B C 1
ATOM 1694 O O . VAL B 1 27 ? 57.410 123.134 26.425 1.00 16.42 27 VAL B O 1
ATOM 1698 N N . GLY B 1 28 ? 58.553 122.857 28.335 1.00 12.88 28 GLY B N 1
ATOM 1699 C CA . GLY B 1 28 ? 57.990 124.065 28.906 1.00 15.07 28 GLY B CA 1
ATOM 1700 C C . GLY B 1 28 ? 58.993 125.221 28.906 1.00 11.99 28 GLY B C 1
ATOM 1701 O O . GLY B 1 28 ? 60.076 125.060 28.356 1.00 13.24 28 GLY B O 1
ATOM 1702 N N . PRO B 1 29 ? 58.639 126.317 29.562 1.00 13.51 29 PRO B N 1
ATOM 1703 C CA . PRO B 1 29 ? 59.492 127.515 29.620 1.00 13.85 29 PRO B CA 1
ATOM 1704 C C . PRO B 1 29 ? 60.932 127.195 30.018 1.00 12.48 29 PRO B C 1
ATOM 1705 O O . PRO B 1 29 ? 61.868 127.774 29.468 1.00 12.89 29 PRO B O 1
ATOM 1709 N N . CYS B 1 30 ? 61.119 126.278 30.954 1.00 11.77 30 CYS B N 1
ATOM 1710 C CA . CYS B 1 30 ? 62.462 125.944 31.428 1.00 10.99 30 CYS B CA 1
ATOM 1711 C C . CYS B 1 30 ? 62.513 124.546 32.007 1.00 11.42 30 CYS B C 1
ATOM 1712 O O . CYS B 1 30 ? 63.203 124.335 32.992 1.00 11.95 30 CYS B O 1
ATOM 1715 N N . SER B 1 31 ? 61.796 123.627 31.366 1.00 11.33 31 SER B N 1
ATOM 1716 C CA . SER B 1 31 ? 61.797 122.231 31.819 1.00 11.46 31 SER B CA 1
ATOM 1717 C C . SER B 1 31 ? 61.285 121.324 30.721 1.00 12.64 31 SER B C 1
ATOM 1718 O O . SER B 1 31 ? 60.779 121.780 29.686 1.00 13.60 31 SER B O 1
ATOM 1721 N N . TYR B 1 32 ? 61.445 120.026 30.913 1.00 11.92 32 TYR B N 1
ATOM 1722 C CA . TYR B 1 32 ? 60.909 119.012 30.024 1.00 12.41 32 TYR B CA 1
ATOM 1723 C C . TYR B 1 32 ? 60.057 118.036 30.843 1.00 12.15 32 TYR B C 1
ATOM 1724 O O . TYR B 1 32 ? 60.532 117.421 31.780 1.00 13.21 32 TYR B O 1
ATOM 1733 N N . ASP B 1 33 ? 58.792 117.877 30.418 1.00 12.88 33 ASP B N 1
ATOM 1734 C CA . ASP B 1 33 ? 57.912 116.965 31.144 1.00 13.36 33 ASP B CA 1
ATOM 1735 C C . ASP B 1 33 ? 58.246 115.513 30.815 1.00 14.91 33 ASP B C 1
ATOM 1736 O O . ASP B 1 33 ? 58.491 115.139 29.672 1.00 15.46 33 ASP B O 1
ATOM 1741 N N . VAL B 1 34 ? 58.259 114.677 31.859 1.00 12.36 34 VAL B N 1
ATOM 1742 C CA . VAL B 1 34 ? 58.459 113.238 31.680 1.00 11.14 34 VAL B CA 1
ATOM 1743 C C . VAL B 1 34 ? 57.187 112.488 32.122 1.00 14.30 34 VAL B C 1
ATOM 1744 O O . VAL B 1 34 ? 56.340 113.017 32.822 1.00 13.15 34 VAL B O 1
ATOM 1748 N N . THR B 1 35 ? 57.110 111.211 31.668 1.00 13.01 35 THR B N 1
ATOM 1749 C CA . THR B 1 35 ? 55.882 110.448 31.835 1.00 12.11 35 THR B CA 1
ATOM 1750 C C . THR B 1 35 ? 56.143 109.148 32.560 1.00 11.89 35 THR B C 1
ATOM 1751 O O . THR B 1 35 ? 57.225 108.578 32.612 1.00 12.72 35 THR B O 1
ATOM 1755 N N . LEU B 1 36 ? 55.038 108.630 33.124 1.00 12.74 36 LEU B N 1
ATOM 1756 C CA . LEU B 1 36 ? 55.041 107.470 33.998 1.00 11.92 36 LEU B CA 1
ATOM 1757 C C . LEU B 1 36 ? 54.997 106.160 33.242 1.00 11.44 36 LEU B C 1
ATOM 1758 O O . LEU B 1 36 ? 54.096 105.889 32.428 1.00 13.11 36 LEU B O 1
ATOM 1763 N N . GLY B 1 37 ? 55.953 105.277 33.470 1.00 13.57 37 GLY B N 1
ATOM 1764 C CA . GLY B 1 37 ? 55.945 103.935 32.883 1.00 12.87 37 GLY B CA 1
ATOM 1765 C C . GLY B 1 37 ? 54.966 103.016 33.567 1.00 14.11 37 GLY B C 1
ATOM 1766 O O . GLY B 1 37 ? 54.416 103.301 34.630 1.00 15.24 37 GLY B O 1
ATOM 1767 N N . ASP B 1 38 ? 54.801 101.871 32.901 1.00 12.36 38 ASP B N 1
ATOM 1768 C CA . ASP B 1 38 ? 53.864 100.879 33.405 1.00 11.85 38 ASP B CA 1
ATOM 1769 C C . ASP B 1 38 ? 54.505 99.889 34.341 1.00 12.55 38 ASP B C 1
ATOM 1770 O O . ASP B 1 38 ? 53.787 99.019 34.851 1.00 14.54 38 ASP B O 1
ATOM 1775 N N . GLU B 1 39 ? 55.800 99.959 34.585 1.00 13.61 39 GLU B N 1
ATOM 1776 C CA . GLU B 1 39 ? 56.468 98.981 35.438 1.00 14.34 39 GLU B CA 1
ATOM 1777 C C . GLU B 1 39 ? 56.858 99.548 36.785 1.00 12.73 39 GLU B C 1
ATOM 1778 O O . GLU B 1 39 ? 57.400 100.694 36.885 1.00 15.16 39 GLU B O 1
ATOM 1784 N N . PHE B 1 40 ? 56.612 98.779 37.829 1.00 12.40 40 PHE B N 1
ATOM 1785 C CA . PHE B 1 40 ? 56.862 99.204 39.191 1.00 14.25 40 PHE B CA 1
ATOM 1786 C C . PHE B 1 40 ? 57.606 98.106 39.934 1.00 17.57 40 PHE B C 1
ATOM 1787 O O . PHE B 1 40 ? 57.531 96.941 39.535 1.00 16.40 40 PHE B O 1
ATOM 1795 N N . ILE B 1 41 ? 58.294 98.513 40.990 1.00 15.06 41 ILE B N 1
ATOM 1796 C CA . ILE B 1 41 ? 58.927 97.549 41.873 1.00 17.84 41 ILE B CA 1
ATOM 1797 C C . ILE B 1 41 ? 58.428 97.811 43.280 1.00 15.75 41 ILE B C 1
ATOM 1798 O O . ILE B 1 41 ? 58.275 98.953 43.747 1.00 16.37 41 ILE B O 1
ATOM 1803 N N . ILE B 1 42 ? 58.150 96.745 44.008 1.00 15.75 42 ILE B N 1
ATOM 1804 C CA . ILE B 1 42 ? 57.743 96.730 45.396 1.00 16.18 42 ILE B CA 1
ATOM 1805 C C . ILE B 1 42 ? 58.724 95.865 46.190 1.00 15.58 42 ILE B C 1
ATOM 1806 O O . ILE B 1 42 ? 59.053 94.760 45.775 1.00 19.96 42 ILE B O 1
ATOM 1811 N N . TYR B 1 43 ? 59.207 96.351 47.304 1.00 15.96 43 TYR B N 1
ATOM 1812 C CA . TYR B 1 43 ? 60.202 95.560 48.043 1.00 17.72 43 TYR B CA 1
ATOM 1813 C C . TYR B 1 43 ? 59.507 94.583 48.957 1.00 17.58 43 TYR B C 1
ATOM 1814 O O . TYR B 1 43 ? 58.426 94.887 49.475 1.00 22.45 43 TYR B O 1
ATOM 1823 N N . ASP B 1 44 ? 60.182 93.448 49.157 1.00 17.82 44 ASP B N 1
ATOM 1824 C CA . ASP B 1 44 ? 59.417 92.531 50.022 1.00 26.46 44 ASP B CA 1
ATOM 1825 C C . ASP B 1 44 ? 60.251 91.950 51.144 1.00 25.17 44 ASP B C 1
ATOM 1826 O O . ASP B 1 44 ? 59.902 90.887 51.676 1.00 34.42 44 ASP B O 1
ATOM 1831 N N . ASP B 1 45 ? 61.326 92.605 51.527 1.00 20.13 45 ASP B N 1
ATOM 1832 C CA . ASP B 1 45 ? 62.053 92.244 52.745 1.00 18.49 45 ASP B CA 1
ATOM 1833 C C . ASP B 1 45 ? 61.454 93.018 53.921 1.00 15.93 45 ASP B C 1
ATOM 1834 O O . ASP B 1 45 ? 60.705 93.985 53.863 1.00 16.05 45 ASP B O 1
ATOM 1839 N N . GLU B 1 46 ? 61.764 92.580 55.152 1.00 13.98 46 GLU B N 1
ATOM 1840 C CA . GLU B 1 46 ? 61.279 93.171 56.376 1.00 13.38 46 GLU B CA 1
ATOM 1841 C C . GLU B 1 46 ? 61.861 94.551 56.646 1.00 13.19 46 GLU B C 1
ATOM 1842 O O . GLU B 1 46 ? 61.152 95.458 57.078 1.00 16.64 46 GLU B O 1
ATOM 1848 N N . VAL B 1 47 ? 63.152 94.705 56.434 1.00 12.61 47 VAL B N 1
ATOM 1849 C CA . VAL B 1 47 ? 63.829 95.990 56.584 1.00 14.89 47 VAL B CA 1
ATOM 1850 C C . VAL B 1 47 ? 64.732 96.204 55.373 1.00 14.77 47 VAL B C 1
ATOM 1851 O O . VAL B 1 47 ? 65.105 95.273 54.648 1.00 14.79 47 VAL B O 1
ATOM 1855 N N . TYR B 1 48 ? 65.169 97.451 55.170 1.00 13.55 48 TYR B N 1
ATOM 1856 C CA . TYR B 1 48 ? 66.126 97.759 54.133 1.00 15.39 48 TYR B CA 1
ATOM 1857 C C . TYR B 1 48 ? 67.537 97.897 54.689 1.00 15.35 48 TYR B C 1
ATOM 1858 O O . TYR B 1 48 ? 67.839 98.786 55.468 1.00 14.74 48 TYR B O 1
ATOM 1867 N N . ASP B 1 49 ? 68.370 96.964 54.260 1.00 18.06 49 ASP B N 1
ATOM 1868 C CA . ASP B 1 49 ? 69.784 96.905 54.630 1.00 20.47 49 ASP B CA 1
ATOM 1869 C C . ASP B 1 49 ? 70.620 97.036 53.369 1.00 19.06 49 ASP B C 1
ATOM 1870 O O . ASP B 1 49 ? 70.723 96.079 52.612 1.00 19.37 49 ASP B O 1
ATOM 1875 N N . LEU B 1 50 ? 71.211 98.208 53.099 1.00 19.21 50 LEU B N 1
ATOM 1876 C CA . LEU B 1 50 ? 71.839 98.487 51.817 1.00 18.32 50 LEU B CA 1
ATOM 1877 C C . LEU B 1 50 ? 73.153 97.743 51.707 1.00 21.24 50 LEU B C 1
ATOM 1878 O O . LEU B 1 50 ? 73.767 97.708 50.632 1.00 24.42 50 LEU B O 1
ATOM 1883 N N . SER B 1 51 ? 73.549 97.090 52.795 1.00 19.36 51 SER B N 1
ATOM 1884 C CA . SER B 1 51 ? 74.754 96.265 52.716 1.00 24.17 51 SER B CA 1
ATOM 1885 C C . SER B 1 51 ? 74.450 94.925 52.061 1.00 26.68 51 SER B C 1
ATOM 1886 O O . SER B 1 51 ? 75.367 94.184 51.702 1.00 29.02 51 SER B O 1
ATOM 1889 N N . LYS B 1 52 ? 73.168 94.625 51.894 1.00 23.88 52 LYS B N 1
ATOM 1890 C CA . LYS B 1 52 ? 72.642 93.423 51.271 1.00 24.18 52 LYS B CA 1
ATOM 1891 C C . LYS B 1 52 ? 71.947 93.711 49.943 1.00 32.20 52 LYS B C 1
ATOM 1892 O O . LYS B 1 52 ? 71.620 94.852 49.593 1.00 25.42 52 LYS B O 1
ATOM 1898 N N . GLU B 1 53 ? 71.747 92.622 49.210 1.00 31.66 53 GLU B N 1
ATOM 1899 C CA . GLU B 1 53 ? 70.989 92.668 47.963 1.00 29.51 53 GLU B CA 1
ATOM 1900 C C . GLU B 1 53 ? 69.520 92.633 48.346 1.00 25.67 53 GLU B C 1
ATOM 1901 O O . GLU B 1 53 ? 69.084 91.831 49.160 1.00 29.39 53 GLU B O 1
ATOM 1907 N N . LEU B 1 54 ? 68.751 93.571 47.774 1.00 25.31 54 LEU B N 1
ATOM 1908 C CA . LEU B 1 54 ? 67.352 93.666 48.189 1.00 26.20 54 LEU B CA 1
ATOM 1909 C C . LEU B 1 54 ? 66.389 92.778 47.414 1.00 18.10 54 LEU B C 1
ATOM 1910 O O . LEU B 1 54 ? 66.501 92.687 46.199 1.00 26.77 54 LEU B O 1
ATOM 1915 N N . ASN B 1 55 ? 65.467 92.119 48.096 1.00 23.93 55 ASN B N 1
ATOM 1916 C CA . ASN B 1 55 ? 64.493 91.268 47.445 1.00 22.80 55 ASN B CA 1
ATOM 1917 C C . ASN B 1 55 ? 63.347 92.147 46.928 1.00 19.55 55 ASN B C 1
ATOM 1918 O O . ASN B 1 55 ? 62.895 93.015 47.665 1.00 19.18 55 ASN B O 1
ATOM 1923 N N . TYR B 1 56 ? 62.856 91.930 45.723 1.00 20.69 56 TYR B N 1
ATOM 1924 C CA . TYR B 1 56 ? 61.732 92.757 45.303 1.00 23.58 56 TYR B CA 1
ATOM 1925 C C . TYR B 1 56 ? 60.837 91.973 44.343 1.00 22.39 56 TYR B C 1
ATOM 1926 O O . TYR B 1 56 ? 61.241 90.922 43.856 1.00 25.05 56 TYR B O 1
ATOM 1935 N N . LYS B 1 57 ? 59.671 92.517 44.109 1.00 18.83 57 LYS B N 1
ATOM 1936 C CA . LYS B 1 57 ? 58.802 91.981 43.081 1.00 23.34 57 LYS B CA 1
ATOM 1937 C C . LYS B 1 57 ? 58.535 93.046 42.025 1.00 23.68 57 LYS B C 1
ATOM 1938 O O . LYS B 1 57 ? 58.416 94.215 42.400 1.00 21.88 57 LYS B O 1
ATOM 1944 N N . ARG B 1 58 ? 58.413 92.650 40.783 1.00 24.90 58 ARG B N 1
ATOM 1945 C CA . ARG B 1 58 ? 58.076 93.539 39.679 1.00 17.79 58 ARG B CA 1
ATOM 1946 C C . ARG B 1 58 ? 56.606 93.416 39.336 1.00 23.30 58 ARG B C 1
ATOM 1947 O O . ARG B 1 58 ? 56.054 92.314 39.231 1.00 22.96 58 ARG B O 1
ATOM 1955 N N . ILE B 1 59 ? 55.921 94.537 39.184 1.00 17.36 59 ILE B N 1
ATOM 1956 C CA . ILE B 1 59 ? 54.541 94.650 38.826 1.00 16.57 59 ILE B CA 1
ATOM 1957 C C . ILE B 1 59 ? 54.450 95.463 37.539 1.00 18.97 59 ILE B C 1
ATOM 1958 O O . ILE B 1 59 ? 55.105 96.479 37.356 1.00 18.44 59 ILE B O 1
ATOM 1963 N N . LYS B 1 60 ? 53.619 95.033 36.587 1.00 16.38 60 LYS B N 1
ATOM 1964 C CA . LYS B 1 60 ? 53.309 95.842 35.420 1.00 14.24 60 LYS B CA 1
ATOM 1965 C C . LYS B 1 60 ? 51.806 96.116 35.444 1.00 15.20 60 LYS B C 1
ATOM 1966 O O . LYS B 1 60 ? 51.032 95.180 35.670 1.00 18.14 60 LYS B O 1
ATOM 1972 N N . ILE B 1 61 ? 51.388 97.327 35.239 1.00 13.90 61 ILE B N 1
ATOM 1973 C CA . ILE B 1 61 ? 49.992 97.718 35.186 1.00 14.39 61 ILE B CA 1
ATOM 1974 C C . ILE B 1 61 ? 49.525 97.905 33.756 1.00 15.61 61 ILE B C 1
ATOM 1975 O O . ILE B 1 61 ? 50.301 98.231 32.860 1.00 14.78 61 ILE B O 1
ATOM 1980 N N . LYS B 1 62 ? 48.225 97.668 33.564 1.00 15.20 62 LYS B N 1
ATOM 1981 C CA . LYS B 1 62 ? 47.634 97.935 32.251 1.00 16.07 62 LYS B CA 1
ATOM 1982 C C . LYS B 1 62 ? 47.328 99.398 32.072 1.00 14.38 62 LYS B C 1
ATOM 1983 O O . LYS B 1 62 ? 47.645 99.997 31.025 1.00 17.18 62 LYS B O 1
ATOM 1989 N N . ASN B 1 63 ? 46.688 100.048 33.038 1.00 13.94 63 ASN B N 1
ATOM 1990 C CA . ASN B 1 63 ? 46.181 101.398 32.914 1.00 14.49 63 ASN B CA 1
ATOM 1991 C C . ASN B 1 63 ? 46.502 102.265 34.103 1.00 13.99 63 ASN B C 1
ATOM 1992 O O . ASN B 1 63 ? 46.871 103.439 33.959 1.00 16.39 63 ASN B O 1
ATOM 1997 N N . SER B 1 64 ? 46.330 101.780 35.327 1.00 13.40 64 SER B N 1
ATOM 1998 C CA . SER B 1 64 ? 46.389 102.681 36.466 1.00 13.31 64 SER B CA 1
ATOM 1999 C C . SER B 1 64 ? 46.626 101.910 37.750 1.00 13.81 64 SER B C 1
ATOM 2000 O O . SER B 1 64 ? 46.359 100.714 37.890 1.00 13.41 64 SER B O 1
ATOM 2003 N N . ILE B 1 65 ? 47.119 102.670 38.740 1.00 13.76 65 ILE B N 1
ATOM 2004 C CA . ILE B 1 65 ? 47.506 102.191 40.062 1.00 13.47 65 ILE B CA 1
ATOM 2005 C C . ILE B 1 65 ? 46.990 103.164 41.109 1.00 12.42 65 ILE B C 1
ATOM 2006 O O . ILE B 1 65 ? 47.011 104.394 40.908 1.00 14.64 65 ILE B O 1
ATOM 2011 N N . LEU B 1 66 ? 46.501 102.642 42.204 1.00 13.55 66 LEU B N 1
ATOM 2012 C CA . LEU B 1 66 ? 46.067 103.461 43.352 1.00 12.26 66 LEU B CA 1
ATOM 2013 C C . LEU B 1 66 ? 47.157 103.356 44.403 1.00 11.64 66 LEU B C 1
ATOM 2014 O O . LEU B 1 66 ? 47.480 102.291 44.924 1.00 12.82 66 LEU B O 1
ATOM 2019 N N . VAL B 1 67 ? 47.775 104.495 44.745 1.00 12.79 67 VAL B N 1
ATOM 2020 C CA . VAL B 1 67 ? 48.847 104.586 45.719 1.00 12.39 67 VAL B CA 1
ATOM 2021 C C . VAL B 1 67 ? 48.258 105.144 47.007 1.00 10.33 67 VAL B C 1
ATOM 2022 O O . VAL B 1 67 ? 47.823 106.284 47.048 1.00 12.10 67 VAL B O 1
ATOM 2026 N N . CYS B 1 68 ? 48.201 104.307 48.021 1.00 14.31 68 CYS B N 1
ATOM 2027 C CA . CYS B 1 68 ? 47.664 104.641 49.330 1.00 13.58 68 CYS B CA 1
ATOM 2028 C C . CYS B 1 68 ? 48.760 105.024 50.313 1.00 12.55 68 CYS B C 1
ATOM 2029 O O . CYS B 1 68 ? 49.828 104.422 50.250 1.00 14.02 68 CYS B O 1
ATOM 2032 N N . PRO B 1 69 ? 48.497 105.945 51.228 1.00 14.33 69 PRO B N 1
ATOM 2033 C CA . PRO B 1 69 ? 49.503 106.203 52.286 1.00 12.26 69 PRO B CA 1
ATOM 2034 C C . PRO B 1 69 ? 49.885 104.948 53.070 1.00 14.10 69 PRO B C 1
ATOM 2035 O O . PRO B 1 69 ? 49.113 103.990 53.240 1.00 16.41 69 PRO B O 1
ATOM 2039 N N . LEU B 1 70 ? 51.092 104.891 53.603 1.00 16.53 70 LEU B N 1
ATOM 2040 C CA . LEU B 1 70 ? 51.500 103.838 54.527 1.00 18.84 70 LEU B CA 1
ATOM 2041 C C . LEU B 1 70 ? 50.504 103.718 55.674 1.00 19.84 70 LEU B C 1
ATOM 2042 O O . LEU B 1 70 ? 50.025 104.736 56.151 1.00 22.81 70 LEU B O 1
ATOM 2047 N N . ASN B 1 71 ? 50.212 102.487 56.079 1.00 22.54 71 ASN B N 1
ATOM 2048 C CA . ASN B 1 71 ? 49.388 102.309 57.286 1.00 32.31 71 ASN B CA 1
ATOM 2049 C C . ASN B 1 71 ? 47.924 102.623 57.001 1.00 35.76 71 ASN B C 1
ATOM 2050 O O . ASN B 1 71 ? 47.120 102.942 57.887 1.00 28.47 71 ASN B O 1
ATOM 2055 N N . TYR B 1 72 ? 47.619 102.532 55.707 1.00 37.46 72 TYR B N 1
ATOM 2056 C CA . TYR B 1 72 ? 46.245 102.584 55.240 1.00 32.58 72 TYR B CA 1
ATOM 2057 C C . TYR B 1 72 ? 45.564 101.268 55.602 1.00 37.95 72 TYR B C 1
ATOM 2058 O O . TYR B 1 72 ? 44.337 101.170 55.525 1.00 66.90 72 TYR B O 1
ATOM 2067 N N . ASN B 1 73 ? 46.351 100.273 55.978 1.00 45.98 73 ASN B N 1
ATOM 2068 C CA . ASN B 1 73 ? 45.871 98.960 56.383 1.00 53.07 73 ASN B CA 1
ATOM 2069 C C . ASN B 1 73 ? 44.829 98.420 55.404 1.00 51.57 73 ASN B C 1
ATOM 2070 O O . ASN B 1 73 ? 43.637 98.360 55.708 1.00 51.81 73 ASN B O 1
ATOM 2075 N N . LEU B 1 74 ? 45.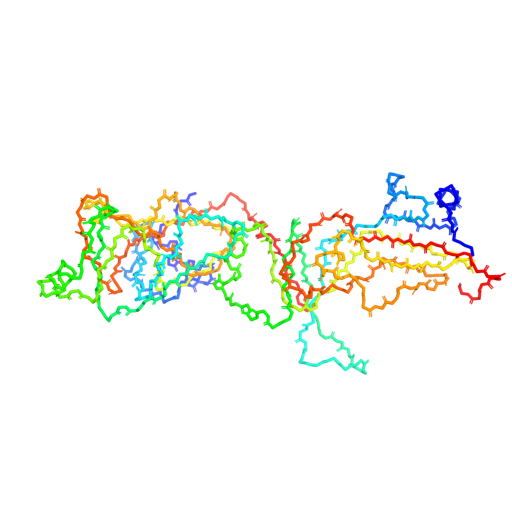343 98.044 54.244 1.00 32.20 74 LEU B N 1
ATOM 2076 C CA . LEU B 1 74 ? 44.548 97.488 53.177 1.00 33.43 74 LEU B CA 1
ATOM 2077 C C . LEU B 1 74 ? 44.126 96.057 53.461 1.00 40.78 74 LEU B C 1
ATOM 2078 O O . LEU B 1 74 ? 44.948 95.185 53.722 1.00 60.82 74 LEU B O 1
ATOM 2083 N N . THR B 1 75 ? 42.814 95.867 53.359 1.00 28.88 75 THR B N 1
ATOM 2084 C CA . THR B 1 75 ? 42.394 94.467 53.447 1.00 32.60 75 THR B CA 1
ATOM 2085 C C . THR B 1 75 ? 41.906 94.063 52.064 1.00 45.50 75 THR B C 1
ATOM 2086 O O . THR B 1 75 ? 41.765 94.904 51.170 1.00 32.26 75 THR B O 1
ATOM 2090 N N . GLU B 1 76 ? 41.672 92.776 51.933 1.00 41.94 76 GLU B N 1
ATOM 2091 C CA . GLU B 1 76 ? 41.159 92.177 50.703 1.00 36.72 76 GLU B CA 1
ATOM 2092 C C . GLU B 1 76 ? 39.880 92.847 50.240 1.00 28.43 76 GLU B C 1
ATOM 2093 O O . GLU B 1 76 ? 39.787 93.224 49.066 1.00 29.80 76 GLU B O 1
ATOM 2099 N N . GLU B 1 77 ? 38.866 93.032 51.067 1.00 25.96 77 GLU B N 1
ATOM 2100 C CA . GLU B 1 77 ? 37.650 93.721 50.723 1.00 34.10 77 GLU B CA 1
ATOM 2101 C C . GLU B 1 77 ? 37.932 95.156 50.239 1.00 27.51 77 GLU B C 1
ATOM 2102 O O . GLU B 1 77 ? 37.293 95.614 49.305 1.00 24.36 77 GLU B O 1
ATOM 2108 N N . LYS B 1 78 ? 38.835 95.843 50.913 1.00 24.29 78 LYS B N 1
ATOM 2109 C CA . LYS B 1 78 ? 39.096 97.254 50.643 1.00 21.78 78 LYS B CA 1
ATOM 2110 C C . LYS B 1 78 ? 39.759 97.368 49.280 1.00 20.23 78 LYS B C 1
ATOM 2111 O O . LYS B 1 78 ? 39.390 98.234 48.493 1.00 18.06 78 LYS B O 1
ATOM 2117 N N . ILE B 1 79 ? 40.702 96.466 49.011 1.00 21.82 79 ILE B N 1
ATOM 2118 C CA . ILE B 1 79 ? 41.314 96.485 47.684 1.00 19.89 79 ILE B CA 1
ATOM 2119 C C . ILE B 1 79 ? 40.321 96.233 46.577 1.00 16.40 79 ILE B C 1
ATOM 2120 O O . ILE B 1 79 ? 40.275 96.886 45.534 1.00 18.71 79 ILE B O 1
ATOM 2125 N N . ASN B 1 80 ? 39.412 95.241 46.737 1.00 21.23 80 ASN B N 1
ATOM 2126 C CA . ASN B 1 80 ? 38.396 95.025 45.722 1.00 18.04 80 ASN B CA 1
ATOM 2127 C C . ASN B 1 80 ? 37.427 96.191 45.528 1.00 16.96 80 ASN B C 1
ATOM 2128 O O . ASN B 1 80 ? 36.989 96.586 44.462 1.00 18.25 80 ASN B O 1
ATOM 2133 N N . TYR B 1 81 ? 37.066 96.790 46.685 1.00 18.43 81 TYR B N 1
ATOM 2134 C CA . TYR B 1 81 ? 36.233 97.979 46.695 1.00 16.20 81 TYR B CA 1
ATOM 2135 C C . TYR B 1 81 ? 36.870 99.104 45.869 1.00 13.42 81 TYR B C 1
ATOM 2136 O O . TYR B 1 81 ? 36.168 99.718 45.094 1.00 14.26 81 TYR B O 1
ATOM 2145 N N . PHE B 1 82 ? 38.171 99.329 46.066 1.00 15.31 82 PHE B N 1
ATOM 2146 C CA . PHE B 1 82 ? 38.868 100.373 45.301 1.00 16.44 82 PHE B CA 1
ATOM 2147 C C . PHE B 1 82 ? 38.994 100.043 43.813 1.00 13.79 82 PHE B C 1
ATOM 2148 O O . PHE B 1 82 ? 38.846 100.881 42.952 1.00 14.61 82 PHE B O 1
ATOM 2156 N N . LYS B 1 83 ? 39.287 98.773 43.510 1.00 17.99 83 LYS B N 1
ATOM 2157 C CA . LYS B 1 83 ? 39.371 98.343 42.120 1.00 17.13 83 LYS B CA 1
ATOM 2158 C C . LYS B 1 83 ? 38.043 98.525 41.402 1.00 15.85 83 LYS B C 1
ATOM 2159 O O . LYS B 1 83 ? 37.954 99.051 40.276 1.00 19.28 83 LYS B O 1
ATOM 2165 N N . GLU B 1 84 ? 36.934 98.119 42.084 1.00 16.71 84 GLU B N 1
ATOM 2166 C CA . GLU B 1 84 ? 35.642 98.302 41.428 1.00 18.13 84 GLU B CA 1
ATOM 2167 C C . GLU B 1 84 ? 35.193 99.733 41.297 1.00 16.13 84 GLU B C 1
ATOM 2168 O O . GLU B 1 84 ? 34.538 100.170 40.363 1.00 19.38 84 GLU B O 1
ATOM 2174 N N . LYS B 1 85 ? 35.570 100.549 42.306 1.00 15.91 85 LYS B N 1
ATOM 2175 C CA . LYS B 1 85 ? 35.073 101.898 42.308 1.00 15.71 85 LYS B CA 1
ATOM 2176 C C . LYS B 1 85 ? 35.872 102.861 41.421 1.00 13.83 85 LYS B C 1
ATOM 2177 O O . LYS B 1 85 ? 35.321 103.766 40.820 1.00 18.14 85 LYS B O 1
ATOM 2183 N N . TYR B 1 86 ? 37.181 102.606 41.348 1.00 14.16 86 TYR B N 1
ATOM 2184 C CA . TYR B 1 86 ? 38.091 103.526 40.657 1.00 15.63 86 TYR B CA 1
ATOM 2185 C C . TYR B 1 86 ? 38.753 102.916 39.435 1.00 17.63 86 TYR B C 1
ATOM 2186 O O . TYR B 1 86 ? 39.505 103.599 38.736 1.00 16.95 86 TYR B O 1
ATOM 2195 N N . ASN B 1 87 ? 38.457 101.645 39.172 1.00 16.67 87 ASN B N 1
ATOM 2196 C CA . ASN B 1 87 ? 38.905 100.983 37.941 1.00 19.67 87 ASN B CA 1
ATOM 2197 C C . ASN B 1 87 ? 40.423 100.905 37.889 1.00 18.36 87 ASN B C 1
ATOM 2198 O O . ASN B 1 87 ? 40.960 100.940 36.791 1.00 20.85 87 ASN B O 1
ATOM 2203 N N . VAL B 1 88 ? 41.057 100.771 39.029 1.00 16.13 88 VAL B N 1
ATOM 2204 C CA . VAL B 1 88 ? 42.509 100.646 39.060 1.00 14.71 88 VAL B CA 1
ATOM 2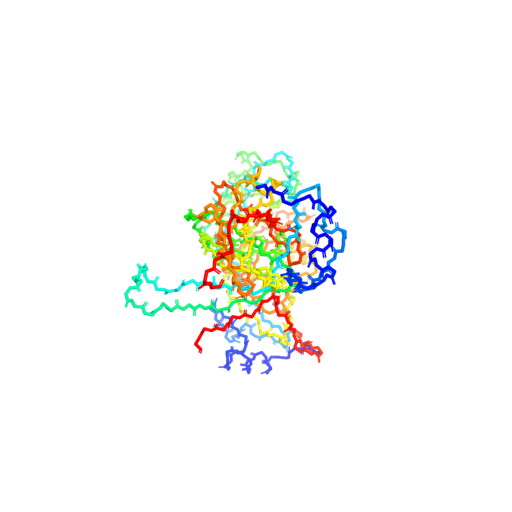205 C C . VAL B 1 88 ? 42.923 99.192 38.977 1.00 17.72 88 VAL B C 1
ATOM 2206 O O . VAL B 1 88 ? 42.251 98.269 39.463 1.00 18.76 88 VAL B O 1
ATOM 2210 N N . ASP B 1 89 ? 44.073 98.910 38.370 1.00 16.22 89 ASP B N 1
ATOM 2211 C CA . ASP B 1 89 ? 44.590 97.567 38.205 1.00 15.31 89 ASP B CA 1
ATOM 2212 C C . ASP B 1 89 ? 45.333 96.987 39.369 1.00 19.79 89 ASP B C 1
ATOM 2213 O O . ASP B 1 89 ? 45.507 95.772 39.504 1.00 23.04 89 ASP B O 1
ATOM 2218 N N . TYR B 1 90 ? 45.834 97.842 40.248 1.00 14.42 90 TYR B N 1
ATOM 2219 C CA . TYR B 1 90 ? 46.685 97.493 41.318 1.00 16.94 90 TYR B CA 1
ATOM 2220 C C . TYR B 1 90 ? 46.548 98.567 42.413 1.00 17.27 90 TYR B C 1
ATOM 2221 O O . TYR B 1 90 ? 46.352 99.715 42.042 1.00 16.82 90 TYR B O 1
ATOM 2230 N N . VAL B 1 91 ? 46.587 98.150 43.641 1.00 16.82 91 VAL B N 1
ATOM 2231 C CA . VAL B 1 91 ? 46.434 99.001 44.806 1.00 15.45 91 VAL B CA 1
ATOM 2232 C C . VAL B 1 91 ? 47.600 98.700 45.736 1.00 21.95 91 VAL B C 1
ATOM 2233 O O . VAL B 1 91 ? 47.799 97.534 46.057 1.00 19.77 91 VAL B O 1
ATOM 2237 N N . VAL B 1 92 ? 48.373 99.700 46.101 1.00 15.90 92 VAL B N 1
ATOM 2238 C CA . VAL B 1 92 ? 49.558 99.560 46.928 1.00 17.90 92 VAL B CA 1
ATOM 2239 C C . VAL B 1 92 ? 49.472 100.527 48.088 1.00 16.41 92 VAL B C 1
ATOM 2240 O O . VAL B 1 92 ? 48.796 101.573 47.970 1.00 17.70 92 VAL B O 1
ATOM 2244 N N . GLU B 1 93 ? 50.082 100.193 49.205 1.00 16.78 93 GLU B N 1
ATOM 2245 C CA . GLU B 1 93 ? 50.226 101.185 50.273 1.00 17.32 93 GLU B CA 1
ATOM 2246 C C . GLU B 1 93 ? 51.719 101.358 50.523 1.00 16.42 93 GLU B C 1
ATOM 2247 O O . GLU B 1 93 ? 52.491 100.413 50.272 1.00 20.71 93 GLU B O 1
ATOM 2253 N N . GLY B 1 94 ? 52.068 102.550 50.947 1.00 14.78 94 GLY B N 1
ATOM 2254 C CA . GLY B 1 94 ? 53.471 102.840 51.234 1.00 14.43 94 GLY B CA 1
ATOM 2255 C C . GLY B 1 94 ? 54.235 103.092 49.937 1.00 15.13 94 GLY B C 1
ATOM 2256 O O . GLY B 1 94 ? 53.613 103.513 48.952 1.00 16.44 94 GLY B O 1
ATOM 2257 N N . GLY B 1 95 ? 55.528 102.844 49.990 1.00 14.56 95 GLY B N 1
ATOM 2258 C CA . GLY B 1 95 ? 56.387 103.217 48.879 1.00 13.15 95 GLY B CA 1
ATOM 2259 C C . GLY B 1 95 ? 56.307 102.269 47.711 1.00 11.66 95 GLY B C 1
ATOM 2260 O O . GLY B 1 95 ? 56.237 101.038 47.868 1.00 15.36 95 GLY B O 1
ATOM 2261 N N . VAL B 1 96 ? 56.363 102.796 46.491 1.00 12.41 96 VAL B N 1
ATOM 2262 C CA . VAL B 1 96 ? 56.489 101.964 45.298 1.00 13.41 96 VAL B CA 1
ATOM 2263 C C . VAL B 1 96 ? 57.481 102.675 44.388 1.00 12.76 96 VAL B C 1
ATOM 2264 O O . VAL B 1 96 ? 57.465 103.911 44.307 1.00 13.51 96 VAL B O 1
ATOM 2268 N N . LEU B 1 97 ? 58.363 101.957 43.734 1.00 12.86 97 LEU B N 1
ATOM 2269 C CA . LEU B 1 97 ? 59.243 102.541 42.750 1.00 11.25 97 LEU B CA 1
ATOM 2270 C C . LEU B 1 97 ? 58.627 102.398 41.373 1.00 13.94 97 LEU B C 1
ATOM 2271 O O . LEU B 1 97 ? 58.059 101.368 41.022 1.00 14.50 97 LEU B O 1
ATOM 2276 N N . GLY B 1 98 ? 58.761 103.462 40.609 1.00 13.30 98 GLY B N 1
ATOM 2277 C CA . GLY B 1 98 ? 58.348 103.505 39.227 1.00 12.99 98 GLY B CA 1
ATOM 2278 C C . GLY B 1 98 ? 59.529 103.972 38.393 1.00 13.32 98 GLY B C 1
ATOM 2279 O O . GLY B 1 98 ? 60.668 104.060 38.869 1.00 13.48 98 GLY B O 1
ATOM 2280 N N . THR B 1 99 ? 59.170 104.274 37.129 1.00 12.92 99 THR B N 1
ATOM 2281 C CA . THR B 1 99 ? 60.173 104.717 36.192 1.00 12.36 99 THR B CA 1
ATOM 2282 C C . THR B 1 99 ? 59.558 105.703 35.218 1.00 15.04 99 THR B C 1
ATOM 2283 O O . THR B 1 99 ? 58.374 105.691 34.906 1.00 16.12 99 THR B O 1
ATOM 2287 N N . THR B 1 100 ? 60.398 106.613 34.699 1.00 12.74 100 THR B N 1
ATOM 2288 C CA . THR B 1 100 ? 59.931 107.395 33.563 1.00 11.93 100 THR B CA 1
ATOM 2289 C C . THR B 1 100 ? 59.920 106.486 32.353 1.00 11.91 100 THR B C 1
ATOM 2290 O O . THR B 1 100 ? 60.701 105.507 32.267 1.00 15.51 100 THR B O 1
ATOM 2294 N N . ASN B 1 101 ? 59.105 106.834 31.389 1.00 12.51 101 ASN B N 1
ATOM 2295 C CA . ASN B 1 101 ? 59.237 106.225 30.059 1.00 12.22 101 ASN B CA 1
ATOM 2296 C C . ASN B 1 101 ? 60.519 106.671 29.390 1.00 13.09 101 ASN B C 1
ATOM 2297 O O . ASN B 1 101 ? 61.180 105.933 28.681 1.00 15.42 101 ASN B O 1
ATOM 2302 N N . GLU B 1 102 ? 60.837 107.942 29.660 1.00 13.46 102 GLU B N 1
ATOM 2303 C CA . GLU B 1 102 ? 61.962 108.556 28.985 1.00 13.98 102 GLU B CA 1
ATOM 2304 C C . GLU B 1 102 ? 63.318 108.049 29.500 1.00 12.89 102 GLU B C 1
ATOM 2305 O O . GLU B 1 102 ? 63.577 108.006 30.699 1.00 14.66 102 GLU B O 1
ATOM 2311 N N . TYR B 1 103 ? 64.200 107.710 28.570 1.00 12.60 103 TYR B N 1
ATOM 2312 C CA . TYR B 1 103 ? 65.627 107.422 28.756 1.00 14.03 103 TYR B CA 1
ATOM 2313 C C . TYR B 1 103 ? 66.394 108.690 28.424 1.00 11.61 103 TYR B C 1
ATOM 2314 O O . TYR B 1 103 ? 66.141 109.249 27.367 1.00 12.99 103 TYR B O 1
ATOM 2323 N N . ILE B 1 104 ? 67.315 109.069 29.295 1.00 12.31 104 ILE B N 1
ATOM 2324 C CA . ILE B 1 104 ? 68.088 110.274 29.008 1.00 12.77 104 ILE B CA 1
ATOM 2325 C C . ILE B 1 104 ? 69.585 109.947 29.028 1.00 13.21 104 ILE B C 1
ATOM 2326 O O . ILE B 1 104 ? 70.077 108.995 29.633 1.00 13.11 104 ILE B O 1
ATOM 2331 N N . GLU B 1 105 ? 70.329 110.830 28.340 1.00 13.04 105 GLU B N 1
ATOM 2332 C CA . GLU B 1 105 ? 71.777 110.856 28.484 1.00 12.88 105 GLU B CA 1
ATOM 2333 C C . GLU B 1 105 ? 72.209 112.323 28.642 1.00 12.87 105 GLU B C 1
ATOM 2334 O O . GLU B 1 105 ? 71.817 113.159 27.839 1.00 13.69 105 GLU B O 1
ATOM 2340 N N . LEU B 1 106 ? 72.973 112.587 29.678 1.00 15.03 106 LEU B N 1
ATOM 2341 C CA . LEU B 1 106 ? 73.451 113.953 29.913 1.00 13.26 106 LEU B CA 1
ATOM 2342 C C . LEU B 1 106 ? 74.907 114.060 29.503 1.00 13.78 106 LEU B C 1
ATOM 2343 O O . LEU B 1 106 ? 75.701 113.157 29.782 1.00 14.03 106 LEU B O 1
ATOM 2348 N N . PRO B 1 107 ? 75.253 115.199 28.897 1.00 11.07 107 PRO B N 1
ATOM 2349 C CA . PRO B 1 107 ? 76.656 115.461 28.537 1.00 11.84 107 PRO B CA 1
ATOM 2350 C C . PRO B 1 107 ? 77.445 115.863 29.774 1.00 13.07 107 PRO B C 1
ATOM 2351 O O . PRO B 1 107 ? 76.911 115.951 30.903 1.00 13.56 107 PRO B O 1
ATOM 2355 N N . ASN B 1 108 ? 78.729 116.140 29.581 1.00 13.08 108 ASN B N 1
ATOM 2356 C CA . ASN B 1 108 ? 79.621 116.487 30.682 1.00 11.92 108 ASN B CA 1
ATOM 2357 C C . ASN B 1 108 ? 79.457 117.910 31.187 1.00 13.54 108 ASN B C 1
ATOM 2358 O O . ASN B 1 108 ? 80.115 118.212 32.188 1.00 13.77 108 ASN B O 1
ATOM 2363 N N . ASP B 1 109 ? 78.579 118.696 30.565 1.00 11.85 109 ASP B N 1
ATOM 2364 C CA . ASP B 1 109 ? 78.410 120.100 30.926 1.00 11.62 109 ASP B CA 1
ATOM 2365 C C . ASP B 1 109 ? 77.005 120.428 31.382 1.00 11.31 109 ASP B C 1
ATOM 2366 O O . ASP B 1 109 ? 76.659 121.611 31.508 1.00 12.07 109 ASP B O 1
ATOM 2371 N N . ILE B 1 110 ? 76.186 119.420 31.640 1.00 10.29 110 ILE B N 1
ATOM 2372 C CA . ILE B 1 110 ? 74.836 119.565 32.133 1.00 10.08 110 ILE B CA 1
ATOM 2373 C C . ILE B 1 110 ? 74.534 118.654 33.300 1.00 11.65 110 ILE B C 1
ATOM 2374 O O . ILE B 1 110 ? 74.923 117.482 33.232 1.00 14.11 110 ILE B O 1
ATOM 2379 N N . SER B 1 111 ? 73.856 119.175 34.318 1.00 10.74 111 SER B N 1
ATOM 2380 C CA . SER B 1 111 ? 73.225 118.360 35.360 1.00 10.73 111 SER B CA 1
ATOM 2381 C C . SER B 1 111 ? 71.735 118.628 35.290 1.00 14.02 111 SER B C 1
ATOM 2382 O O . SER B 1 111 ? 71.300 119.731 34.971 1.00 13.86 111 SER B O 1
ATOM 2385 N N . ALA B 1 112 ? 70.929 117.600 35.547 1.00 13.36 112 ALA B N 1
ATOM 2386 C CA . ALA B 1 112 ? 69.483 117.793 35.493 1.00 12.71 112 ALA B CA 1
ATOM 2387 C C . ALA B 1 112 ? 68.904 117.493 36.859 1.00 13.80 112 ALA B C 1
ATOM 2388 O O . ALA B 1 112 ? 69.496 116.698 37.622 1.00 16.62 112 ALA B O 1
ATOM 2390 N N . GLN B 1 113 ? 67.793 118.132 37.186 1.00 13.40 113 GLN B N 1
ATOM 2391 C CA . GLN B 1 113 ? 67.044 117.874 38.416 1.00 12.00 113 GLN B CA 1
ATOM 2392 C C . GLN B 1 113 ? 65.683 117.329 38.023 1.00 11.73 113 GLN B C 1
ATOM 2393 O O . GLN B 1 113 ? 64.985 117.967 37.232 1.00 13.07 113 GLN B O 1
ATOM 2399 N N . TYR B 1 114 ? 65.273 116.217 38.585 1.00 12.28 114 TYR B N 1
ATOM 2400 C CA . TYR B 1 114 ? 63.909 115.723 38.484 1.00 11.17 114 TYR B CA 1
ATOM 2401 C C . TYR B 1 114 ? 63.094 116.387 39.569 1.00 12.88 114 TYR B C 1
ATOM 2402 O O . TYR B 1 114 ? 63.469 116.425 40.749 1.00 16.12 114 TYR B O 1
ATOM 2411 N N . GLN B 1 115 ? 61.916 116.864 39.232 1.00 11.47 115 GLN B N 1
ATOM 2412 C CA . GLN B 1 115 ? 60.911 117.231 40.216 1.00 17.19 115 GLN B CA 1
ATOM 2413 C C . GLN B 1 115 ? 59.557 116.668 39.819 1.00 15.48 115 GLN B C 1
ATOM 2414 O O . GLN B 1 115 ? 59.196 116.604 38.641 1.00 13.79 115 GLN B O 1
ATOM 2420 N N . GLY B 1 116 ? 58.788 116.269 40.820 1.00 15.10 116 GLY B N 1
ATOM 2421 C CA . GLY B 1 116 ? 57.430 115.784 40.571 1.00 14.99 116 GLY B CA 1
ATOM 2422 C C . GLY B 1 116 ? 56.500 116.907 40.131 1.00 15.70 116 GLY B C 1
ATOM 2423 O O . GLY B 1 116 ? 56.711 118.055 40.491 1.00 17.47 116 GLY B O 1
ATOM 2424 N N . ARG B 1 117 ? 55.470 116.567 39.359 1.00 14.62 117 ARG B N 1
ATOM 2425 C CA . ARG B 1 117 ? 54.504 117.515 38.821 1.00 17.14 117 ARG B CA 1
ATOM 2426 C C . ARG B 1 117 ? 53.808 118.264 39.965 1.00 17.76 117 ARG B C 1
ATOM 2427 O O . ARG B 1 117 ? 53.424 117.711 40.970 1.00 14.44 117 ARG B O 1
ATOM 2435 N N . SER B 1 118 ? 53.618 119.559 39.806 1.00 19.28 118 SER B N 1
ATOM 2436 C CA . SER B 1 118 ? 52.936 120.424 40.760 1.00 21.37 118 SER B CA 1
ATOM 2437 C C . SER B 1 118 ? 51.518 119.958 41.088 1.00 16.00 118 SER B C 1
ATOM 2438 O O . SER B 1 118 ? 51.108 119.936 42.257 1.00 17.21 118 SER B O 1
ATOM 2441 N N . SER B 1 119 ? 50.739 119.614 40.072 1.00 16.29 119 SER B N 1
ATOM 2442 C CA . SER B 1 119 ? 49.377 119.167 40.320 1.00 15.69 119 SER B CA 1
ATOM 2443 C C . SER B 1 119 ? 49.358 117.931 41.226 1.00 16.65 119 SER B C 1
ATOM 2444 O O . SER B 1 119 ? 48.427 117.773 42.005 1.00 16.43 119 SER B O 1
ATOM 2447 N N . LEU B 1 120 ? 50.360 117.070 41.138 1.00 14.81 120 LEU B N 1
ATOM 2448 C CA . LEU B 1 120 ? 50.431 115.903 42.039 1.00 13.95 120 LEU B CA 1
ATOM 2449 C C . LEU B 1 120 ? 50.944 116.278 43.408 1.00 15.31 120 LEU B C 1
ATOM 2450 O O . LEU B 1 120 ? 50.502 115.768 44.442 1.00 14.48 120 LEU B O 1
ATOM 2455 N N . GLY B 1 121 ? 51.903 117.197 43.507 1.00 15.01 121 GLY B N 1
ATOM 2456 C CA . GLY B 1 121 ? 52.310 117.708 44.802 1.00 13.47 121 GLY B CA 1
ATOM 2457 C C . GLY B 1 121 ? 51.142 118.299 45.585 1.00 13.30 121 GLY B C 1
ATOM 2458 O O . GLY B 1 121 ? 51.077 118.153 46.820 1.00 15.22 121 GLY B O 1
ATOM 2459 N N . ARG B 1 122 ? 50.210 118.938 44.920 1.00 14.17 122 ARG B N 1
ATOM 2460 C CA . ARG B 1 122 ? 49.031 119.573 45.538 1.00 13.12 122 ARG B CA 1
ATOM 2461 C C . ARG B 1 122 ? 48.064 118.511 46.044 1.00 13.52 122 ARG B C 1
ATOM 2462 O O . ARG B 1 122 ? 47.151 118.912 46.796 1.00 16.23 122 ARG B O 1
ATOM 2470 N N . VAL B 1 123 ? 48.210 117.239 45.695 1.00 12.35 123 VAL B N 1
ATOM 2471 C CA . VAL B 1 123 ? 47.405 116.192 46.319 1.00 13.88 123 VAL B CA 1
ATOM 2472 C C . VAL B 1 123 ? 48.290 115.261 47.118 1.00 14.72 123 VAL B C 1
ATOM 2473 O O . VAL B 1 123 ? 47.959 114.100 47.426 1.00 14.92 123 VAL B O 1
ATOM 2477 N N . PHE B 1 124 ? 49.452 115.743 47.538 1.00 12.50 124 PHE B N 1
ATOM 2478 C CA . PHE B 1 124 ? 50.369 115.118 48.461 1.00 12.52 124 PHE B CA 1
ATOM 2479 C C . PHE B 1 124 ? 50.918 113.786 47.936 1.00 12.62 124 PHE B C 1
ATOM 2480 O O . PHE B 1 124 ? 51.191 112.891 48.721 1.00 14.94 124 PHE B O 1
ATOM 2488 N N . LEU B 1 125 ? 51.086 113.753 46.632 1.00 13.33 125 LEU B N 1
ATOM 2489 C CA . LEU B 1 125 ? 51.724 112.647 45.919 1.00 14.81 125 LEU B CA 1
ATOM 2490 C C . LEU B 1 125 ? 53.123 113.116 45.521 1.00 14.07 125 LEU B C 1
ATOM 2491 O O . LEU B 1 125 ? 53.249 114.065 44.767 1.00 14.70 125 LEU B O 1
ATOM 2496 N N . THR B 1 126 ? 54.118 112.397 45.989 1.00 15.57 126 THR B N 1
ATOM 2497 C CA . THR B 1 126 ? 55.505 112.649 45.651 1.00 13.51 126 THR B CA 1
ATOM 2498 C C . THR B 1 126 ? 56.050 111.508 44.801 1.00 14.10 126 THR B C 1
ATOM 2499 O O . THR B 1 126 ? 55.680 110.315 44.951 1.00 15.53 126 THR B O 1
ATOM 2503 N N . SER B 1 127 ? 56.959 111.837 43.871 1.00 15.25 127 SER B N 1
ATOM 2504 C CA . SER B 1 127 ? 57.606 110.814 43.048 1.00 13.28 127 SER B CA 1
ATOM 2505 C C . SER B 1 127 ? 59.121 110.919 43.172 1.00 13.53 127 SER B C 1
ATOM 2506 O O . SER B 1 127 ? 59.839 110.278 42.375 1.00 15.39 127 SER B O 1
ATOM 2509 N N 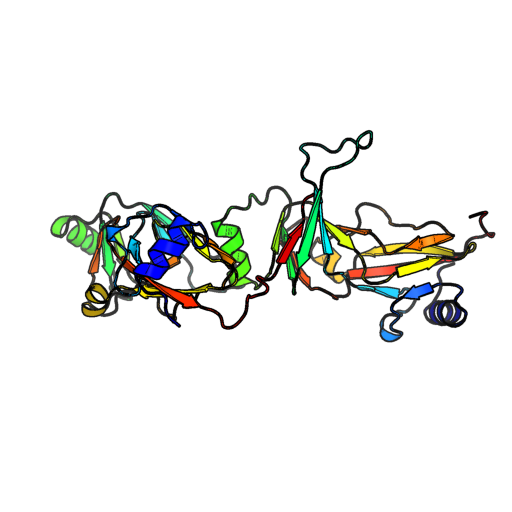. HIS B 1 128 ? 59.601 111.665 44.132 1.00 14.42 128 HIS B N 1
ATOM 2510 C CA . HIS B 1 128 ? 61.009 111.708 44.487 1.00 16.18 128 HIS B CA 1
ATOM 2511 C C . HIS B 1 128 ? 61.192 112.012 45.965 1.00 23.05 128 HIS B C 1
ATOM 2512 O O . HIS B 1 128 ? 60.484 112.891 46.466 1.00 24.04 128 HIS B O 1
ATOM 2519 N N . GLN B 1 129 ? 62.098 111.213 46.561 1.00 24.93 129 GLN B N 1
ATOM 2520 C CA . GLN B 1 129 ? 62.384 111.201 47.989 1.00 24.39 129 GLN B CA 1
ATOM 2521 C C . GLN B 1 129 ? 63.670 111.977 48.293 1.00 36.09 129 GLN B C 1
ATOM 2522 O O . GLN B 1 129 ? 64.220 111.968 49.397 1.00 38.75 129 GLN B O 1
ATOM 2528 N N . THR B 1 130 ? 64.220 112.641 47.284 1.00 23.13 130 THR B N 1
ATOM 2529 C CA . THR B 1 130 ? 65.391 113.503 47.318 1.00 24.38 130 THR B CA 1
ATOM 2530 C C . THR B 1 130 ? 65.168 114.700 46.375 1.00 21.13 130 THR B C 1
ATOM 2531 O O . THR B 1 130 ? 64.208 114.718 45.615 1.00 21.59 130 THR B O 1
ATOM 2535 N N . ALA B 1 131 ? 66.027 115.704 46.483 1.00 22.60 131 ALA B N 1
ATOM 2536 C CA . ALA B 1 131 ? 66.021 116.895 45.644 1.00 20.62 131 ALA B CA 1
ATOM 2537 C C . ALA B 1 131 ? 66.188 116.537 44.180 1.00 21.30 131 ALA B C 1
ATOM 2538 O O . ALA B 1 131 ? 65.826 117.235 43.245 1.00 26.14 131 ALA B O 1
ATOM 2540 N N . GLY B 1 132 ? 66.773 115.423 43.868 1.00 22.51 132 GLY B N 1
ATOM 2541 C CA . GLY B 1 132 ? 66.655 114.870 42.533 1.00 20.34 132 GLY B CA 1
ATOM 2542 C C . GLY B 1 132 ? 67.581 115.324 41.460 1.00 18.47 132 GLY B C 1
ATOM 2543 O O . GLY B 1 132 ? 67.383 115.022 40.282 1.00 16.45 132 GLY B O 1
ATOM 2544 N N . TRP B 1 133 ? 68.632 116.064 41.663 1.00 20.37 133 TRP B N 1
ATOM 2545 C CA . TRP B 1 133 ? 69.821 116.254 40.849 1.00 14.95 133 TRP B CA 1
ATOM 2546 C C . TRP B 1 133 ? 70.432 114.914 40.393 1.00 17.11 133 TRP B C 1
ATOM 2547 O O . TRP B 1 133 ? 70.617 113.936 41.120 1.00 17.97 133 TRP B O 1
ATOM 2558 N N . ILE B 1 134 ? 70.814 114.925 39.114 1.00 13.89 134 ILE B N 1
ATOM 2559 C CA . ILE B 1 134 ? 71.339 113.835 38.316 1.00 11.98 134 ILE B CA 1
ATOM 2560 C C . ILE B 1 134 ? 72.659 114.262 37.746 1.00 13.00 134 ILE B C 1
ATOM 2561 O O . ILE B 1 134 ? 72.774 115.325 37.117 1.00 14.69 134 ILE B O 1
ATOM 2566 N N . ASP B 1 135 ? 73.699 113.468 37.974 1.00 13.82 135 ASP B N 1
ATOM 2567 C CA . ASP B 1 135 ? 75.050 113.756 37.595 1.00 13.92 135 ASP B CA 1
ATOM 2568 C C . ASP B 1 135 ? 75.190 114.007 36.118 1.00 13.55 135 ASP B C 1
ATOM 2569 O O . ASP B 1 135 ? 74.634 113.330 35.265 1.00 13.24 135 ASP B O 1
ATOM 2574 N N . ALA B 1 136 ? 76.076 114.959 35.772 1.00 13.56 136 ALA B N 1
ATOM 2575 C CA . ALA B 1 136 ? 76.569 115.083 34.413 1.00 13.10 136 ALA B CA 1
ATOM 2576 C C . ALA B 1 136 ? 77.076 113.734 33.970 1.00 13.58 136 ALA B C 1
ATOM 2577 O O . ALA B 1 136 ? 77.686 113.017 34.782 1.00 14.18 136 ALA B O 1
ATOM 2579 N N . GLY B 1 137 ? 76.844 113.328 32.728 1.00 13.12 137 GLY B N 1
ATOM 2580 C CA . GLY B 1 137 ? 77.289 112.048 32.214 1.00 14.57 137 GLY B CA 1
ATOM 2581 C C . GLY B 1 137 ? 76.304 110.895 32.460 1.00 12.26 137 GLY B C 1
ATOM 2582 O O . GLY B 1 137 ? 76.550 109.800 31.964 1.00 16.12 137 GLY B O 1
ATOM 2583 N N . PHE B 1 138 ? 75.223 111.140 33.217 1.00 12.93 138 PHE B N 1
ATOM 2584 C CA . PHE B 1 138 ? 74.252 110.081 33.463 1.00 12.81 138 PHE B CA 1
ATOM 2585 C C . PHE B 1 138 ? 73.633 109.560 32.184 1.00 14.36 138 PHE B C 1
ATOM 2586 O O . PHE B 1 138 ? 73.332 110.320 31.271 1.00 14.57 138 PHE B O 1
ATOM 2594 N N . LYS B 1 139 ? 73.401 108.233 32.209 1.00 15.22 139 LYS B N 1
ATOM 2595 C CA . LYS B 1 139 ? 72.623 107.555 31.177 1.00 13.73 139 LYS B CA 1
ATOM 2596 C C . LYS B 1 139 ? 71.595 106.654 31.861 1.00 14.71 139 LYS B C 1
ATOM 2597 O O . LYS B 1 139 ? 71.996 105.842 32.697 1.00 15.68 139 LYS B O 1
ATOM 2603 N N . GLY B 1 140 ? 70.342 106.803 31.484 1.00 13.55 140 GLY B N 1
ATOM 2604 C CA . GLY B 1 140 ? 69.328 105.897 32.036 1.00 15.92 140 GLY B CA 1
ATOM 2605 C C . GLY B 1 140 ? 67.963 106.528 32.033 1.00 13.85 140 GLY B C 1
ATOM 2606 O O . GLY B 1 140 ? 67.759 107.690 31.724 1.00 12.82 140 GLY B O 1
ATOM 2607 N N . LYS B 1 141 ? 66.967 105.678 32.375 1.00 14.65 141 LYS B N 1
ATOM 2608 C CA . LYS B 1 141 ? 65.654 106.202 32.742 1.00 14.08 141 LYS B CA 1
ATOM 2609 C C . LYS B 1 141 ? 65.754 106.709 34.179 1.00 12.64 141 LYS B C 1
ATOM 2610 O O . LYS B 1 141 ? 66.730 106.431 34.883 1.00 15.82 141 LYS B O 1
ATOM 2616 N N . ILE B 1 142 ? 64.751 107.459 34.597 1.00 15.47 142 ILE B N 1
ATOM 2617 C CA . ILE B 1 142 ? 64.736 108.034 35.932 1.00 14.41 142 ILE B CA 1
ATOM 2618 C C . ILE B 1 142 ? 63.902 107.131 36.841 1.00 14.61 142 ILE B C 1
ATOM 2619 O O . ILE B 1 142 ? 62.741 106.883 36.525 1.00 13.58 142 ILE B O 1
ATOM 2624 N N . THR B 1 143 ? 64.452 106.647 37.947 1.00 14.50 143 THR B N 1
ATOM 2625 C CA . THR B 1 143 ? 63.672 105.886 38.937 1.00 13.87 143 THR B CA 1
ATOM 2626 C C . THR B 1 143 ? 62.871 106.843 39.801 1.00 12.69 143 THR B C 1
ATOM 2627 O O . THR B 1 143 ? 63.345 107.832 40.357 1.00 15.93 143 THR B O 1
ATOM 2631 N N . LEU B 1 144 ? 61.581 106.572 39.934 1.00 11.68 144 LEU B N 1
ATOM 2632 C CA . LEU B 1 144 ? 60.626 107.360 40.690 1.00 12.54 144 LEU B CA 1
ATOM 2633 C C . LEU B 1 144 ? 60.320 106.692 42.019 1.00 13.13 144 LEU B C 1
ATOM 2634 O O . LEU B 1 144 ? 60.099 105.500 42.076 1.00 15.93 144 LEU B O 1
ATOM 2639 N N . GLU B 1 145 ? 60.370 107.486 43.073 1.00 12.19 145 GLU B N 1
ATOM 2640 C CA . GLU B 1 145 ? 60.176 107.026 44.428 1.00 14.02 145 GLU B CA 1
ATOM 2641 C C . GLU B 1 145 ? 58.825 107.572 44.835 1.00 11.95 145 GLU B C 1
ATOM 2642 O O . GLU B 1 145 ? 58.721 108.733 45.250 1.00 13.28 145 GLU B O 1
ATOM 2648 N N . ILE B 1 146 ? 57.769 106.763 44.686 1.00 12.76 146 ILE B N 1
ATOM 2649 C CA . ILE B 1 146 ? 56.402 107.241 44.830 1.00 12.65 146 ILE B CA 1
ATOM 2650 C C . ILE B 1 146 ? 55.812 106.918 46.190 1.00 12.05 146 ILE B C 1
ATOM 2651 O O . ILE B 1 146 ? 55.775 105.782 46.654 1.00 13.91 146 ILE B O 1
ATOM 2656 N N . VAL B 1 147 ? 55.328 107.945 46.864 1.00 10.84 147 VAL B N 1
ATOM 2657 C CA . VAL B 1 147 ? 54.643 107.857 48.132 1.00 12.22 147 VAL B CA 1
ATOM 2658 C C . VAL B 1 147 ? 53.511 108.886 48.191 1.00 14.32 147 VAL B C 1
ATOM 2659 O O . VAL B 1 147 ? 53.654 110.048 47.764 1.00 13.69 147 VAL B O 1
ATOM 2663 N N . ALA B 1 148 ? 52.358 108.518 48.711 1.00 13.00 148 ALA B N 1
ATOM 2664 C CA . ALA B 1 148 ? 51.245 109.398 48.960 1.00 11.93 148 ALA B CA 1
ATOM 2665 C C . ALA B 1 148 ? 51.190 109.758 50.437 1.00 12.48 148 ALA B C 1
ATOM 2666 O O . ALA B 1 148 ? 51.320 108.841 51.249 1.00 13.76 148 ALA B O 1
ATOM 2668 N N . PHE B 1 149 ? 50.932 111.003 50.785 1.00 14.71 149 PHE B N 1
ATOM 2669 C CA . PHE B 1 149 ? 51.027 111.457 52.170 1.00 14.45 149 PHE B CA 1
ATOM 2670 C C . PHE B 1 149 ? 49.721 111.887 52.778 1.00 16.95 149 PHE B C 1
ATOM 2671 O O . PHE B 1 149 ? 49.677 112.281 53.964 1.00 16.82 149 PHE B O 1
ATOM 2679 N N . ASP B 1 150 ? 48.610 111.852 52.032 1.00 13.95 150 ASP B N 1
ATOM 2680 C CA . ASP B 1 150 ? 47.328 112.306 52.589 1.00 14.80 150 ASP B CA 1
ATOM 2681 C C . ASP B 1 150 ? 46.188 111.302 52.385 1.00 16.85 150 ASP B C 1
ATOM 2682 O O . ASP B 1 150 ? 45.723 110.652 53.368 1.00 18.45 150 ASP B O 1
ATOM 2687 N N . LYS B 1 151 ? 45.732 111.161 51.148 1.00 14.46 151 LYS B N 1
ATOM 2688 C CA . LYS B 1 151 ? 44.774 110.130 50.766 1.00 13.39 151 LYS B CA 1
ATOM 2689 C C . LYS B 1 151 ? 45.278 109.332 49.586 1.00 13.93 151 LYS B C 1
ATOM 2690 O O . LYS B 1 151 ? 46.229 109.715 48.901 1.00 13.21 151 LYS B O 1
ATOM 2696 N N . PRO B 1 152 ? 44.646 108.207 49.239 1.00 11.62 152 PRO B N 1
ATOM 2697 C CA . PRO B 1 152 ? 45.072 107.472 48.066 1.00 12.17 152 PRO B CA 1
ATOM 2698 C C . PRO B 1 152 ? 44.975 108.320 46.806 1.00 11.84 152 PRO B C 1
ATOM 2699 O O . PRO B 1 152 ? 44.074 109.152 46.658 1.00 12.15 152 PRO B O 1
ATOM 2703 N N . VAL B 1 153 ? 45.896 108.104 45.872 1.00 11.62 153 VAL B N 1
ATOM 2704 C CA . VAL B 1 153 ? 46.003 108.843 44.622 1.00 11.25 153 VAL B CA 1
ATOM 2705 C C . VAL B 1 153 ? 46.016 107.889 43.430 1.00 11.65 153 VAL B C 1
ATOM 2706 O O . VAL B 1 153 ? 46.802 106.939 43.468 1.00 12.31 153 VAL B O 1
ATOM 2710 N N . ILE B 1 154 ? 45.172 108.143 42.421 1.00 11.88 154 ILE B N 1
ATOM 2711 C CA . ILE B 1 154 ? 45.256 107.362 41.197 1.00 12.03 154 ILE B CA 1
ATOM 2712 C C . ILE B 1 154 ? 46.343 107.906 40.261 1.00 12.00 154 ILE B C 1
ATOM 2713 O O . ILE B 1 154 ? 46.329 109.102 39.945 1.00 13.24 154 ILE B O 1
ATOM 2718 N N . LEU B 1 155 ? 47.220 107.017 39.804 1.00 12.64 155 LEU B N 1
ATOM 2719 C CA . LEU B 1 155 ? 48.225 107.358 38.806 1.00 12.19 155 LEU B CA 1
ATOM 2720 C C . LEU B 1 155 ? 47.925 106.569 37.531 1.00 13.12 155 LEU B C 1
ATOM 2721 O O . LEU B 1 155 ? 47.584 105.388 37.595 1.00 14.15 155 LEU B O 1
ATOM 2726 N N . TYR B 1 156 ? 48.043 107.226 36.397 1.00 13.00 156 TYR B N 1
ATOM 2727 C CA . TYR B 1 156 ? 47.723 106.613 35.109 1.00 13.52 156 TYR B CA 1
ATOM 2728 C C . TYR B 1 156 ? 48.995 106.312 34.326 1.00 14.70 156 TYR B C 1
ATOM 2729 O O . TYR B 1 156 ? 49.875 107.186 34.223 1.00 13.35 156 TYR B O 1
ATOM 2738 N N . LYS B 1 157 ? 49.110 105.139 33.723 1.00 15.13 157 LYS B N 1
ATOM 2739 C CA . LYS B 1 157 ? 50.168 104.848 32.764 1.00 13.72 157 LYS B CA 1
ATOM 2740 C C . LYS B 1 157 ? 50.301 105.974 31.755 1.00 13.04 157 LYS B C 1
ATOM 2741 O O . LYS B 1 157 ? 49.320 106.435 31.207 1.00 14.38 157 LYS B O 1
ATOM 2747 N N . ASN B 1 158 ? 51.529 106.435 31.502 1.00 14.04 158 ASN B N 1
ATOM 2748 C CA . ASN B 1 158 ? 51.889 107.449 30.512 1.00 12.39 158 ASN B CA 1
ATOM 2749 C C . ASN B 1 158 ? 51.511 108.847 30.888 1.00 14.32 158 ASN B C 1
ATOM 2750 O O . ASN B 1 158 ? 51.771 109.757 30.088 1.00 15.40 158 ASN B O 1
ATOM 2755 N N . GLN B 1 159 ? 50.939 109.085 32.069 1.00 14.36 159 GLN B N 1
ATOM 2756 C CA . GLN B 1 159 ? 50.648 110.456 32.437 1.00 15.23 159 GLN B CA 1
ATOM 2757 C C . GLN B 1 159 ? 51.952 111.235 32.648 1.00 15.29 159 GLN B C 1
ATOM 2758 O O . GLN B 1 159 ? 52.959 110.651 33.006 1.00 13.15 159 GLN B O 1
ATOM 2764 N N . ARG B 1 160 ? 51.828 112.551 32.449 1.00 14.66 160 ARG B N 1
ATOM 2765 C CA . ARG B 1 160 ? 52.941 113.412 32.856 1.00 13.88 160 ARG B CA 1
ATOM 2766 C C . ARG B 1 160 ? 53.068 113.282 34.370 1.00 13.16 160 ARG B C 1
ATOM 2767 O O . ARG B 1 160 ? 52.103 113.423 35.117 1.00 16.12 160 ARG B O 1
ATOM 2775 N N . ILE B 1 161 ? 54.260 112.955 34.843 1.00 13.72 161 ILE B N 1
ATOM 2776 C CA . ILE B 1 161 ? 54.484 112.670 36.248 1.00 15.03 161 ILE B CA 1
ATOM 2777 C C . ILE B 1 161 ? 55.409 113.693 36.919 1.00 15.12 161 ILE B C 1
ATOM 2778 O O . ILE B 1 161 ? 55.346 113.901 38.126 1.00 14.64 161 ILE B O 1
ATOM 2783 N N . GLY B 1 162 ? 56.265 114.322 36.140 1.00 13.48 162 GLY B N 1
ATOM 2784 C CA . GLY B 1 162 ? 57.221 115.270 36.707 1.00 13.05 162 GLY B CA 1
ATOM 2785 C C . GLY B 1 162 ? 57.946 115.951 35.541 1.00 12.17 162 GLY B C 1
ATOM 2786 O O . GLY B 1 162 ? 57.489 115.850 34.413 1.00 13.57 162 GLY B O 1
ATOM 2787 N N . GLN B 1 163 ? 59.008 116.630 35.852 1.00 12.73 163 GLN B N 1
ATOM 2788 C CA . GLN B 1 163 ? 59.766 117.413 34.877 1.00 15.02 163 GLN B CA 1
ATOM 2789 C C . GLN B 1 163 ? 61.257 117.318 35.205 1.00 12.02 163 GLN B C 1
ATOM 2790 O O . GLN B 1 163 ? 61.676 117.119 36.335 1.00 12.47 163 GLN B O 1
ATOM 2796 N N . LEU B 1 164 ? 62.065 117.494 34.185 1.00 13.34 164 LEU B N 1
ATOM 2797 C CA . LEU B 1 164 ? 63.505 117.654 34.247 1.00 11.75 164 LEU B CA 1
ATOM 2798 C C . LEU B 1 164 ? 63.844 119.128 34.010 1.00 13.33 164 LEU B C 1
ATOM 2799 O O . LEU B 1 164 ? 63.346 119.752 33.069 1.00 13.56 164 LEU B O 1
ATOM 2804 N N . ILE B 1 165 ? 64.664 119.648 34.890 1.00 12.32 165 ILE B N 1
ATOM 2805 C CA . ILE B 1 165 ? 65.224 120.993 34.849 1.00 12.92 165 ILE B CA 1
ATOM 2806 C C . ILE B 1 165 ? 66.714 120.832 34.565 1.00 15.17 165 ILE B C 1
ATOM 2807 O O . ILE B 1 165 ? 67.399 120.111 35.299 1.00 16.98 165 ILE B O 1
ATOM 2812 N N . PHE B 1 166 ? 67.198 121.494 33.508 1.00 11.84 166 PHE B N 1
ATOM 2813 C CA . PHE B 1 166 ? 68.595 121.262 33.136 1.00 12.56 166 PHE B CA 1
ATOM 2814 C C . PHE B 1 166 ? 69.437 122.483 33.489 1.00 11.77 166 PHE B C 1
ATOM 2815 O O . PHE B 1 166 ? 69.057 123.618 33.165 1.00 12.82 166 PHE B O 1
ATOM 2823 N N . SER B 1 167 ? 70.566 122.304 34.151 1.00 11.98 167 SER B N 1
ATOM 2824 C CA . SER B 1 167 ? 71.472 123.401 34.487 1.00 11.34 167 SER B CA 1
ATOM 2825 C C . SER B 1 167 ? 72.812 123.184 33.827 1.00 10.95 167 SER B C 1
ATOM 2826 O O . SER B 1 167 ? 73.359 122.097 33.765 1.00 11.29 167 SER B O 1
ATOM 2829 N N . LYS B 1 168 ? 73.410 124.280 33.337 1.00 11.60 168 LYS B N 1
ATOM 2830 C CA . LYS B 1 168 ? 74.799 124.273 32.922 1.00 10.02 168 LYS B CA 1
ATOM 2831 C C . LYS B 1 168 ? 75.719 124.035 34.101 1.00 9.94 168 LYS B C 1
ATOM 2832 O O . LYS B 1 168 ? 75.500 124.550 35.215 1.00 13.14 168 LYS B O 1
ATOM 2838 N N . LEU B 1 169 ? 76.780 123.286 33.901 1.00 10.22 169 LEU B N 1
ATOM 2839 C CA . LEU B 1 169 ? 77.930 123.230 34.781 1.00 10.86 169 LEU B CA 1
ATOM 2840 C C . LEU B 1 169 ? 78.858 124.395 34.501 1.00 12.31 169 LEU B C 1
ATOM 2841 O O . LEU B 1 169 ? 78.931 124.918 33.394 1.00 14.20 169 LEU B O 1
ATOM 2846 N N . LEU B 1 170 ? 79.590 124.815 35.514 1.00 11.88 170 LEU B N 1
ATOM 2847 C CA . LEU B 1 170 ? 80.560 125.902 35.353 1.00 13.13 170 LEU B CA 1
ATOM 2848 C C . LEU B 1 170 ? 81.725 125.509 34.477 1.00 13.16 170 LEU B C 1
ATOM 2849 O O . LEU B 1 170 ? 82.276 126.369 33.800 1.00 13.80 170 LEU B O 1
ATOM 2854 N N . SER B 1 171 ? 82.069 124.238 34.494 1.00 12.14 171 SER B N 1
ATOM 2855 C CA . SER B 1 171 ? 83.125 123.621 33.718 1.00 12.62 171 SER B CA 1
ATOM 2856 C C . SER B 1 171 ? 82.681 122.205 33.346 1.00 12.87 171 SER B C 1
ATOM 2857 O O . SER B 1 171 ? 81.858 121.692 34.103 1.00 12.34 171 SER B O 1
ATOM 2860 N N . PRO B 1 172 ? 83.236 121.590 32.339 1.00 13.04 172 PRO B N 1
ATOM 2861 C CA . PRO B 1 172 ? 82.928 120.178 32.067 1.00 14.15 172 PRO B CA 1
ATOM 2862 C C . PRO B 1 172 ? 83.427 119.307 33.214 1.00 14.24 172 PRO B C 1
ATOM 2863 O O . PRO B 1 172 ? 84.456 119.567 33.821 1.00 17.17 172 PRO B O 1
ATOM 2867 N N . ALA B 1 173 ? 82.645 118.302 33.561 1.00 12.85 173 ALA B N 1
ATOM 2868 C CA . ALA B 1 173 ? 83.050 117.259 34.475 1.00 12.29 173 ALA B CA 1
ATOM 2869 C C . ALA B 1 173 ? 83.866 116.192 33.766 1.00 17.01 173 ALA B C 1
ATOM 2870 O O . ALA B 1 173 ? 83.799 115.992 32.564 1.00 17.42 173 ALA B O 1
ATOM 2872 N N . ASP B 1 174 ? 84.576 115.423 34.609 1.00 21.92 174 ASP B N 1
ATOM 2873 C CA . ASP B 1 174 ? 85.328 114.252 34.102 1.00 21.85 174 ASP B CA 1
ATOM 2874 C C . ASP B 1 174 ? 84.538 112.966 34.254 1.00 38.72 174 ASP B C 1
ATOM 2875 O O . ASP B 1 174 ? 85.026 111.967 34.783 1.00 37.98 174 ASP B O 1
ATOM 2880 N N . VAL B 1 175 ? 83.296 112.921 33.811 1.00 49.17 175 VAL B N 1
ATOM 2881 C CA . VAL B 1 175 ? 82.463 111.740 33.687 1.00 51.86 175 VAL B CA 1
ATOM 2882 C C . VAL B 1 175 ? 81.294 112.088 32.737 1.00 51.06 175 VAL B C 1
ATOM 2883 O O . VAL B 1 175 ? 80.778 113.210 32.792 1.00 51.31 175 VAL B O 1
#